Protein 3ICL (pdb70)

Radius of gyration: 20.68 Å; Cα contacts (8 Å, |Δi|>4): 605; chains: 2; bounding box: 45×46×60 Å

Foldseek 3Di:
DVLAPFDEPVVLQVLQVVLLVVDQDPQFFKKKKKKFQLCLVVVCVVVHVVVSSVVQNVLQVLLVVLADVSKGWDDDPSGMIMTIRSTCHPCVRVVVSLVSSLVSLQDWDDDPPDTDRTWMEMFMFTPPVQHSHVSRVVQRVVLVVRVVVDTSYYYYRDD/DCPPVCCVFVVVVLVDAAPPPAWKKKKKKFFPPLVVVCVPVHVVVSVVVQVVLQVLLVVLDDPQKDKGADPPGMIMIMDHRCPPCVSVVVSLVSSLVSLQDWDPPDPDIDRTWMEMFMEIPPVQHGGVSRNVQSVVLVVRVVVHTSGYGYRDD

B-factor: mean 28.83, std 17.62, range [6.15, 163.17]

InterPro domains:
  IPR000160 GGDEF domain [PF00990] (58-215)
  IPR000160 GGDEF domain [PS50887] (88-221)
  IPR000160 GGDEF domain [SM00267] (47-219)
  IPR000160 GGDEF domain [TIGR00254] (55-217)
  IPR000160 GGDEF domain [cd01949] (59-217)
  IPR001633 EAL domain [PF00563] (235-468)
  IPR001633 EAL domain [PS50883] (230-484)
  IPR001633 EAL domain [SM00052] (229-475)
  IPR001633 EAL domain [cd01948] (235-475)
  IPR029787 Nucleotide cyclase [SSF55073] (64-221)
  IPR035919 EAL domain superfamily [G3DSA:3.20.20.450] (230-486)
  IPR035919 EAL domain superfamily [SSF141868] (234-481)
  IPR043128 Reverse transcriptase/Diguanylate cyclase domain [G3DSA:3.30.70.270] (60-229)
  IPR052155 Bacterial biofilm regulation/maintenance [PTHR44757] (43-482)

Organism: Methylococcus capsulatus (strain ATCC 33009 / NCIMB 11132 / Bath) (NCBI:txid243233)

Solvent-accessible surface area: 14922 Å² total

Secondary structure (DSSP, 8-state):
-TTT-PPPHHHHHHHHHHHHHH---TTS--EEEEEEETTHHHHHHHH-HHHHHHHHHHHHHHHHHHS-TT-EEEEETTTEEEEEESS-TTSTTTHHHHHHHHHHHTS-EEETTEEE---EEEEEEETTTT----HHHHHHHH--HHHHH-SSEEEE---/--HHHHIIIIIHHHT----TTS-EE--EEEETTHHHHHHHH-HHHHHHHHHHHHHHHHHHS-TTEEEEEETTTEEEEEEES-TTTTTTHHHHHHHHHHHHSPEESSS-EE---EEEEE-BTTTT----HHHHHHHH--HHHHH-SSEEEE---

Sequence (312 aa):
DTVTGLPNRQLFCDRLLQALAAHERDGNPVVLLFLDVDNFKSINDSLGHLVGDRLLRATAERIRTAVRDGDTVARIGGDKFTILLNGAKDTLNGALVAQKILDGLAQPFVFGAQQIVISVSIGIAVSPADGETEQLLRNADTAYHAKSRGKNNYQFFSPPNRQQLFCDRLLQALAAHERDGNPVVLLFLDVDNFKSINDSLGHLVGDRLLRATAERIRTAVRDGDTVARIGGDKFTILLNGAKDTLNGALVAQKILDGLAQPFVFGAQQIVISSVSIGIAVSSPADGETEQLLRNADTAYHAKSSRGKNNYQFFSP

CATH classification: 3.30.70.270

Structure (mmCIF, N/CA/C/O backbone):
data_3ICL
#
_entry.id   3ICL
#
_cell.length_a   40.672
_cell.length_b   75.950
_cell.length_c   95.196
_cell.angle_alpha   90.00
_cell.angle_beta   90.00
_cell.angle_gamma   90.00
#
_symmetry.space_group_name_H-M   'P 21 21 21'
#
loop_
_entity.id
_entity.type
_entity.pdbx_description
1 polymer 'EAL/GGDEF domain protein'
2 non-polymer 'SULFATE ION'
3 water water
#
loop_
_atom_site.group_PDB
_atom_site.id
_atom_site.type_symbol
_atom_site.label_atom_id
_atom_site.label_alt_id
_atom_site.label_comp_id
_atom_site.label_asym_id
_atom_site.label_entity_id
_atom_site.label_seq_id
_atom_site.pdbx_PDB_ins_code
_atom_site.Cartn_x
_atom_site.Cartn_y
_atom_site.Cartn_z
_atom_site.occupancy
_atom_site.B_iso_or_equiv
_atom_site.auth_seq_id
_atom_site.auth_comp_id
_atom_site.auth_asym_id
_atom_site.auth_atom_id
_atom_site.pdbx_PDB_model_num
ATOM 9 N N . ASP A 1 2 ? -12.502 2.092 -4.834 1.00 53.94 1 ASP A N 1
ATOM 10 C CA . ASP A 1 2 ? -13.771 2.758 -4.568 1.00 51.65 1 ASP A CA 1
ATOM 11 C C . ASP A 1 2 ? -13.875 3.976 -5.489 1.00 59.81 1 ASP A C 1
ATOM 12 O O . ASP A 1 2 ? -13.178 4.972 -5.303 1.00 62.61 1 ASP A O 1
ATOM 17 N N . THR A 1 3 ? -14.743 3.871 -6.491 1.00 56.88 2 THR A N 1
ATOM 18 C CA . THR A 1 3 ? -14.954 4.930 -7.476 1.00 54.63 2 THR A CA 1
ATOM 19 C C . THR A 1 3 ? -15.238 6.299 -6.864 1.00 48.32 2 THR A C 1
ATOM 20 O O . THR A 1 3 ? -14.725 7.317 -7.330 1.00 45.26 2 THR A O 1
ATOM 24 N N . VAL A 1 4 ? -16.061 6.319 -5.823 1.00 37.90 3 VAL A N 1
ATOM 25 C CA . VAL A 1 4 ? -16.424 7.567 -5.162 1.00 31.51 3 VAL A CA 1
ATOM 26 C C . VAL A 1 4 ? -15.247 8.283 -4.502 1.00 27.94 3 VAL A C 1
ATOM 27 O O . VAL A 1 4 ? -15.122 9.502 -4.611 1.00 31.45 3 VAL A O 1
ATOM 31 N N . THR A 1 5 ? -14.375 7.529 -3.837 1.00 25.54 4 THR A N 1
ATOM 32 C CA . THR A 1 5 ? -13.239 8.124 -3.132 1.00 22.86 4 THR A CA 1
ATOM 33 C C . THR A 1 5 ? -11.868 7.850 -3.731 1.00 28.15 4 THR A C 1
ATOM 34 O O . THR A 1 5 ? -10.916 8.588 -3.471 1.00 33.32 4 THR A O 1
ATOM 38 N N . GLY A 1 6 ? -11.759 6.789 -4.521 1.00 28.32 5 GLY A N 1
ATOM 39 C CA . GLY A 1 6 ? -10.476 6.448 -5.102 1.00 31.72 5 GLY A CA 1
ATOM 40 C C . GLY A 1 6 ? -9.643 5.665 -4.101 1.00 30.03 5 GLY A C 1
ATOM 41 O O . GLY A 1 6 ? -8.466 5.393 -4.337 1.00 31.52 5 GLY A O 1
ATOM 42 N N . LEU A 1 7 ? -10.258 5.308 -2.975 1.00 21.02 6 LEU A N 1
ATOM 43 C CA . LEU A 1 7 ? -9.585 4.542 -1.923 1.00 23.72 6 LEU A CA 1
ATOM 44 C C . LEU A 1 7 ? -9.565 3.057 -2.264 1.00 23.83 6 LEU A C 1
ATOM 45 O O . LEU A 1 7 ? -10.308 2.607 -3.127 1.00 26.94 6 LEU A O 1
ATOM 50 N N . PRO A 1 8 ? -8.712 2.277 -1.580 1.00 28.33 7 PRO A N 1
ATOM 51 C CA . PRO A 1 8 ? -8.609 0.832 -1.812 1.00 28.82 7 PRO A CA 1
ATOM 52 C C . PRO A 1 8 ? -9.931 0.134 -1.479 1.00 28.17 7 PRO A C 1
ATOM 53 O O . PRO A 1 8 ? -10.715 0.627 -0.659 1.00 24.68 7 PRO A O 1
ATOM 57 N N . ASN A 1 9 ? -10.176 -1.008 -2.117 1.00 23.09 8 ASN A N 1
ATOM 58 C CA . ASN A 1 9 ? -11.394 -1.780 -1.874 1.00 29.83 8 ASN A CA 1
ATOM 59 C C . ASN A 1 9 ? -11.378 -2.349 -0.464 1.00 25.31 8 ASN A C 1
ATOM 60 O O . ASN A 1 9 ? -10.348 -2.349 0.212 1.00 25.39 8 ASN A O 1
ATOM 65 N N . ARG A 1 10 ? -12.535 -2.844 -0.040 1.00 29.30 9 ARG A N 1
ATOM 66 C CA . ARG A 1 10 ? -12.702 -3.450 1.271 1.00 27.54 9 ARG A CA 1
ATOM 67 C C . ARG A 1 10 ? -11.809 -4.694 1.346 1.00 24.15 9 ARG A C 1
ATOM 68 O O . ARG A 1 10 ? -11.244 -5.007 2.389 1.00 25.89 9 ARG A O 1
ATOM 76 N N . GLN A 1 11 ? -11.677 -5.389 0.220 1.00 20.02 10 GLN A N 1
ATOM 77 C CA . GLN A 1 11 ? -10.858 -6.599 0.148 1.00 17.92 10 GLN A CA 1
ATOM 78 C C . GLN A 1 11 ? -9.381 -6.282 0.338 1.00 21.40 10 GLN A C 1
ATOM 79 O O . GLN A 1 11 ? -8.671 -6.989 1.057 1.00 23.62 10 GLN A O 1
ATOM 85 N N . LEU A 1 12 ? -8.915 -5.229 -0.325 1.00 20.77 11 LEU A N 1
ATOM 86 C CA . LEU A 1 12 ? -7.519 -4.836 -0.219 1.00 20.84 11 LEU A CA 1
ATOM 87 C C . LEU A 1 12 ? -7.228 -4.352 1.198 1.00 21.36 11 LEU A C 1
ATOM 88 O O . LEU A 1 12 ? -6.180 -4.662 1.766 1.00 21.71 11 LEU A O 1
ATOM 93 N N . PHE A 1 13 ? -8.152 -3.592 1.774 1.00 24.95 12 PHE A N 1
ATOM 94 C CA . PHE A 1 13 ? -7.953 -3.113 3.138 1.00 28.39 12 PHE A CA 1
ATOM 95 C C . PHE A 1 13 ? -7.804 -4.336 4.039 1.00 28.57 12 PHE A C 1
ATOM 96 O O . PHE A 1 13 ? -6.916 -4.407 4.886 1.00 27.92 12 PHE A O 1
ATOM 104 N N . CYS A 1 14 ? -8.692 -5.300 3.830 1.00 26.84 13 CYS A N 1
ATOM 105 C CA . CYS A 1 14 ? -8.694 -6.544 4.584 1.00 21.73 13 CYS A CA 1
ATOM 106 C C . CYS A 1 14 ? -7.336 -7.237 4.480 1.00 21.44 13 CYS A C 1
ATOM 107 O O . CYS A 1 14 ? -6.783 -7.696 5.479 1.00 22.43 13 CYS A O 1
ATOM 110 N N . ASP A 1 15 ? -6.806 -7.318 3.264 1.00 15.23 14 ASP A N 1
ATOM 111 C CA . ASP A 1 15 ? -5.515 -7.958 3.041 1.00 21.45 14 ASP A CA 1
ATOM 112 C C . ASP A 1 15 ? -4.402 -7.185 3.748 1.00 22.35 14 ASP A C 1
ATOM 113 O O . ASP A 1 15 ? -3.502 -7.778 4.351 1.00 18.40 14 ASP A O 1
ATOM 118 N N . ARG A 1 16 ? -4.467 -5.860 3.663 1.00 22.75 15 ARG A N 1
ATOM 119 C CA . ARG A 1 16 ? -3.477 -4.992 4.293 1.00 22.78 15 ARG A CA 1
ATOM 120 C C . ARG A 1 16 ? -3.480 -5.192 5.806 1.00 23.63 15 ARG A C 1
ATOM 121 O O . ARG A 1 16 ? -2.426 -5.292 6.435 1.00 22.81 15 ARG A O 1
ATOM 129 N N . LEU A 1 17 ? -4.673 -5.243 6.388 1.00 24.72 16 LEU A N 1
ATOM 130 C CA . LEU A 1 17 ? -4.813 -5.418 7.829 1.00 21.64 16 LEU A CA 1
ATOM 131 C C . LEU A 1 17 ? -4.257 -6.759 8.303 1.00 22.76 16 LEU A C 1
ATOM 132 O O . LEU A 1 17 ? -3.556 -6.837 9.315 1.00 21.62 16 LEU A O 1
ATOM 137 N N . LEU A 1 18 ? -4.571 -7.818 7.571 1.00 16.64 17 LEU A N 1
ATOM 138 C CA . LEU A 1 18 ? -4.086 -9.137 7.943 1.00 21.22 17 LEU A CA 1
ATOM 139 C C . LEU A 1 18 ? -2.560 -9.157 7.948 1.00 20.81 17 LEU A C 1
ATOM 140 O O . LEU A 1 18 ? -1.945 -9.699 8.860 1.00 23.00 17 LEU A O 1
ATOM 145 N N . GLN A 1 19 ? -1.953 -8.537 6.943 1.00 19.21 18 GLN A N 1
ATOM 146 C CA . GLN A 1 19 ? -0.500 -8.513 6.851 1.00 28.89 18 GLN A CA 1
ATOM 147 C C . GLN A 1 19 ? 0.133 -7.683 7.968 1.00 23.56 18 GLN A C 1
ATOM 148 O O . GLN A 1 19 ? 1.164 -8.061 8.524 1.00 23.72 18 GLN A O 1
ATOM 154 N N . ALA A 1 20 ? -0.483 -6.555 8.299 1.00 26.29 19 ALA A N 1
ATOM 155 C CA . ALA A 1 20 ? 0.046 -5.705 9.360 1.00 19.13 19 ALA A CA 1
ATOM 156 C C . ALA A 1 20 ? -0.028 -6.419 10.712 1.00 17.41 19 ALA A C 1
ATOM 157 O O . ALA A 1 20 ? 0.884 -6.316 11.522 1.00 19.90 19 ALA A O 1
ATOM 159 N N . LEU A 1 21 ? -1.116 -7.144 10.957 1.00 20.44 20 LEU A N 1
ATOM 160 C CA . LEU A 1 21 ? -1.268 -7.856 12.218 1.00 18.45 20 LEU A CA 1
ATOM 161 C C . LEU A 1 21 ? -0.225 -8.967 12.347 1.00 23.21 20 LEU A C 1
ATOM 162 O O . LEU A 1 21 ? 0.183 -9.323 13.448 1.00 24.93 20 LEU A O 1
ATOM 167 N N . ALA A 1 22 ? 0.208 -9.506 11.212 1.00 20.50 21 ALA A N 1
ATOM 168 C CA . ALA A 1 22 ? 1.211 -10.565 11.214 1.00 28.58 21 ALA A CA 1
ATOM 169 C C . ALA A 1 22 ? 2.602 -9.964 11.411 1.00 28.08 21 ALA A C 1
ATOM 170 O O . ALA A 1 22 ? 3.465 -10.567 12.041 1.00 29.62 21 ALA A O 1
ATOM 172 N N . ALA A 1 23 ? 2.803 -8.763 10.877 1.00 30.00 22 ALA A N 1
ATOM 173 C CA . ALA A 1 23 ? 4.087 -8.076 10.966 1.00 28.36 22 ALA A CA 1
ATOM 174 C C . ALA A 1 23 ? 4.310 -7.316 12.272 1.00 32.77 22 ALA A C 1
ATOM 175 O O . ALA A 1 23 ? 5.420 -7.311 12.814 1.00 31.39 22 ALA A O 1
ATOM 177 N N . HIS A 1 24 ? 3.263 -6.680 12.786 1.00 28.45 23 HIS A N 1
ATOM 178 C CA . HIS A 1 24 ? 3.409 -5.898 14.008 1.00 26.51 23 HIS A CA 1
ATOM 179 C C . HIS A 1 24 ? 2.545 -6.336 15.174 1.00 31.76 23 HIS A C 1
ATOM 180 O O . HIS A 1 24 ? 1.328 -6.138 15.165 1.00 28.08 23 HIS A O 1
ATOM 187 N N . GLU A 1 25 ? 3.182 -6.932 16.178 1.00 34.50 24 GLU A N 1
ATOM 188 C CA . GLU A 1 25 ? 2.487 -7.375 17.381 1.00 38.81 24 GLU A CA 1
ATOM 189 C C . GLU A 1 25 ? 3.265 -6.971 18.634 1.00 46.91 24 GLU A C 1
ATOM 190 O O . GLU A 1 25 ? 3.045 -7.512 19.719 1.00 50.41 24 GLU A O 1
ATOM 196 N N . ARG A 1 26 ? 4.186 -6.025 18.468 1.00 38.39 25 ARG A N 1
ATOM 197 C CA . ARG A 1 26 ? 4.983 -5.503 19.578 1.00 39.49 25 ARG A CA 1
ATOM 198 C C . ARG A 1 26 ? 4.208 -4.331 20.171 1.00 41.23 25 ARG A C 1
ATOM 199 O O . ARG A 1 26 ? 3.583 -3.562 19.440 1.00 38.11 25 ARG A O 1
ATOM 207 N N . ASP A 1 27 ? 4.263 -4.184 21.490 1.00 53.44 26 ASP A N 1
ATOM 208 C CA . ASP A 1 27 ? 3.554 -3.103 22.157 1.00 53.12 26 ASP A CA 1
ATOM 209 C C . ASP A 1 27 ? 4.109 -1.734 21.765 1.00 44.61 26 ASP A C 1
ATOM 210 O O . ASP A 1 27 ? 3.425 -0.719 21.895 1.00 37.19 26 ASP A O 1
ATOM 215 N N . GLY A 1 28 ? 5.345 -1.715 21.274 1.00 41.22 27 GLY A N 1
ATOM 216 C CA . GLY A 1 28 ? 5.968 -0.462 20.881 1.00 40.16 27 GLY A CA 1
ATOM 217 C C . GLY A 1 28 ? 5.682 -0.007 19.460 1.00 39.76 27 GLY A C 1
ATOM 218 O O . GLY A 1 28 ? 5.949 1.144 19.113 1.00 40.34 27 GLY A O 1
ATOM 219 N N . ASN A 1 29 ? 5.148 -0.904 18.636 1.00 28.08 28 ASN A N 1
ATOM 220 C CA . ASN A 1 29 ? 4.825 -0.584 17.248 1.00 23.78 28 ASN A CA 1
ATOM 221 C C . ASN A 1 29 ? 3.643 -1.455 16.845 1.00 24.95 28 ASN A C 1
ATOM 222 O O . ASN A 1 29 ? 3.699 -2.183 15.856 1.00 27.53 28 ASN A O 1
ATOM 227 N N . PRO A 1 30 ? 2.542 -1.373 17.606 1.00 28.73 29 PRO A N 1
ATOM 228 C CA . PRO A 1 30 ? 1.341 -2.161 17.351 1.00 23.46 29 PRO A CA 1
ATOM 229 C C . PRO A 1 30 ? 0.515 -1.713 16.160 1.00 21.10 29 PRO A C 1
ATOM 230 O O . PRO A 1 30 ? 0.715 -0.638 15.596 1.00 22.03 29 PRO A O 1
ATOM 234 N N . VAL A 1 31 ? -0.422 -2.567 15.782 1.00 22.19 30 VAL A N 1
ATOM 235 C CA . VAL A 1 31 ? -1.332 -2.248 14.706 1.00 22.24 30 VAL A CA 1
ATOM 236 C C . VAL A 1 31 ? -2.448 -1.507 15.417 1.00 19.22 30 VAL A C 1
ATOM 237 O O . VAL A 1 31 ? -2.866 -1.902 16.510 1.00 15.51 30 VAL A O 1
ATOM 241 N N . VAL A 1 32 ? -2.904 -0.415 14.823 1.00 19.80 31 VAL A N 1
ATOM 242 C CA . VAL A 1 32 ? -3.989 0.351 15.409 1.00 14.79 31 VAL A CA 1
ATOM 243 C C . VAL A 1 32 ? -5.026 0.604 14.331 1.00 15.39 31 VAL A C 1
ATOM 244 O O . VAL A 1 32 ? -4.690 0.916 13.186 1.00 14.94 31 VAL A O 1
ATOM 248 N N . LEU A 1 33 ? -6.288 0.463 14.710 1.00 14.52 32 LEU A N 1
ATOM 249 C CA . LEU A 1 33 ? -7.391 0.651 13.787 1.00 17.17 32 LEU A CA 1
ATOM 250 C C . LEU A 1 33 ? -8.272 1.809 14.236 1.00 18.67 32 LEU A C 1
ATOM 251 O O . LEU A 1 33 ? -8.684 1.877 15.396 1.00 17.40 32 LEU A O 1
ATOM 256 N N . LEU A 1 34 ? -8.530 2.735 13.321 1.00 15.09 33 LEU A N 1
ATOM 257 C CA . LEU A 1 34 ? -9.405 3.864 13.603 1.00 15.28 33 LEU A CA 1
ATOM 258 C C . LEU A 1 34 ? -10.634 3.664 12.728 1.00 16.39 33 LEU A C 1
ATOM 259 O O . LEU A 1 34 ? -10.516 3.301 11.561 1.00 17.04 33 LEU A O 1
ATOM 264 N N . PHE A 1 35 ? -11.811 3.873 13.304 1.00 15.31 34 PHE A N 1
ATOM 265 C CA . PHE A 1 35 ? -13.064 3.732 12.575 1.00 14.31 34 PHE A CA 1
ATOM 266 C C . PHE A 1 35 ? -13.682 5.124 12.650 1.00 15.09 34 PHE A C 1
ATOM 267 O O . PHE A 1 35 ? -14.111 5.563 13.714 1.00 16.32 34 PHE A O 1
ATOM 275 N N . LEU A 1 36 ? -13.712 5.817 11.519 1.00 14.15 35 LEU A N 1
ATOM 276 C CA . LEU A 1 36 ? -14.226 7.178 11.468 1.00 14.68 35 LEU A CA 1
ATOM 277 C C . LEU A 1 36 ? -15.627 7.274 10.892 1.00 16.34 35 LEU A C 1
ATOM 278 O O . LEU A 1 36 ? -15.967 6.603 9.918 1.00 19.54 35 LEU A O 1
ATOM 283 N N . ASP A 1 37 ? -16.434 8.133 11.501 1.00 15.67 36 ASP A N 1
ATOM 284 C CA . ASP A 1 37 ? -17.810 8.326 11.073 1.00 16.58 36 ASP A CA 1
ATOM 285 C C . ASP A 1 37 ? -18.030 9.792 10.745 1.00 22.39 36 ASP A C 1
ATOM 286 O O . ASP A 1 37 ? -17.656 10.670 11.528 1.00 19.78 36 ASP A O 1
ATOM 291 N N . VAL A 1 38 ? -18.602 10.060 9.577 1.00 15.64 37 VAL A N 1
ATOM 292 C CA . VAL A 1 38 ? -18.923 11.434 9.219 1.00 16.38 37 VAL A CA 1
ATOM 293 C C . VAL A 1 38 ? -20.337 11.523 9.765 1.00 16.17 37 VAL A C 1
ATOM 294 O O . VAL A 1 38 ? -21.308 11.153 9.101 1.00 19.14 37 VAL A O 1
ATOM 298 N N . ASP A 1 39 ? -20.426 11.983 11.008 1.00 21.08 38 ASP A N 1
ATOM 299 C CA . ASP A 1 39 ? -21.688 12.081 11.726 1.00 26.45 38 ASP A CA 1
ATOM 300 C C . ASP A 1 39 ? -22.855 12.768 11.037 1.00 28.49 38 ASP A C 1
ATOM 301 O O . ASP A 1 39 ? -23.976 12.265 11.086 1.00 28.55 38 ASP A O 1
ATOM 306 N N . ASN A 1 40 ? -22.613 13.910 10.399 1.00 19.20 39 ASN A N 1
ATOM 307 C CA . ASN A 1 40 ? -23.708 14.636 9.760 1.00 25.89 39 ASN A CA 1
ATOM 308 C C . ASN A 1 40 ? -23.799 14.465 8.244 1.00 30.98 39 ASN A C 1
ATOM 309 O O . ASN A 1 40 ? -24.437 15.262 7.555 1.00 32.19 39 ASN A O 1
ATOM 314 N N . PHE A 1 41 ? -23.190 13.408 7.724 1.00 21.42 40 PHE A N 1
ATOM 315 C CA . PHE A 1 41 ? -23.215 13.186 6.290 1.00 18.19 40 PHE A CA 1
ATOM 316 C C . PHE A 1 41 ? -24.604 13.012 5.683 1.00 23.58 40 PHE A C 1
ATOM 317 O O . PHE A 1 41 ? -24.903 13.598 4.649 1.00 26.10 40 PHE A O 1
ATOM 325 N N . LYS A 1 42 ? -25.445 12.200 6.312 1.00 22.45 41 LYS A N 1
ATOM 326 C CA . LYS A 1 42 ? -26.784 11.953 5.784 1.00 29.39 41 LYS A CA 1
ATOM 327 C C . LYS A 1 42 ? -27.578 13.233 5.544 1.00 30.32 41 LYS A C 1
ATOM 328 O O . LYS A 1 42 ? -28.181 13.409 4.484 1.00 33.34 41 LYS A O 1
ATOM 334 N N . SER A 1 43 ? -27.590 14.122 6.529 1.00 26.08 42 SER A N 1
ATOM 335 C CA . SER A 1 43 ? -28.321 15.374 6.387 1.00 28.42 42 SER A CA 1
ATOM 336 C C . SER A 1 43 ? -27.737 16.173 5.226 1.00 26.46 42 SER A C 1
ATOM 337 O O . SER A 1 43 ? -28.476 16.781 4.450 1.00 28.88 42 SER A O 1
ATOM 340 N N . ILE A 1 44 ? -26.411 16.160 5.103 1.00 27.06 43 ILE A N 1
ATOM 341 C CA . ILE A 1 44 ? -25.734 16.871 4.018 1.00 28.12 43 ILE A CA 1
ATOM 342 C C . ILE A 1 44 ? -26.118 16.237 2.687 1.00 28.13 43 ILE A C 1
ATOM 343 O O . ILE A 1 44 ? -26.602 16.908 1.776 1.00 32.57 43 ILE A O 1
ATOM 348 N N . ASN A 1 45 ? -25.899 14.932 2.585 1.00 21.12 44 ASN A N 1
ATOM 349 C CA . ASN A 1 45 ? -26.210 14.206 1.365 1.00 24.07 44 ASN A CA 1
ATOM 350 C C . ASN A 1 45 ? -27.672 14.372 0.966 1.00 29.02 44 ASN A C 1
ATOM 351 O O . ASN A 1 45 ? -27.982 14.477 -0.220 1.00 35.99 44 ASN A O 1
ATOM 356 N N . ASP A 1 46 ? -28.568 14.403 1.947 1.00 23.37 45 ASP A N 1
ATOM 357 C CA . ASP A 1 46 ? -29.993 14.569 1.654 1.00 30.99 45 ASP A CA 1
ATOM 358 C C . ASP A 1 46 ? -30.284 15.973 1.148 1.00 31.54 45 ASP A C 1
ATOM 359 O O . ASP A 1 46 ? -30.928 16.151 0.117 1.00 36.81 45 ASP A O 1
ATOM 364 N N . SER A 1 47 ? -29.806 16.966 1.888 1.00 30.10 46 SER A N 1
ATOM 365 C CA . SER A 1 47 ? -30.015 18.365 1.537 1.00 37.24 46 SER A CA 1
ATOM 366 C C . SER A 1 47 ? -29.376 18.787 0.216 1.00 35.46 46 SER A C 1
ATOM 367 O O . SER A 1 47 ? -30.035 19.385 -0.637 1.00 34.68 46 SER A O 1
ATOM 370 N N . LEU A 1 48 ? -28.095 18.469 0.052 1.00 29.06 47 LEU A N 1
ATOM 371 C CA . LEU A 1 48 ? -27.347 18.869 -1.137 1.00 25.50 47 LEU A CA 1
ATOM 372 C C . LEU A 1 48 ? -27.369 17.930 -2.343 1.00 30.04 47 LEU A C 1
ATOM 373 O O . LEU A 1 48 ? -26.996 18.329 -3.442 1.00 33.27 47 LEU A O 1
ATOM 378 N N . GLY A 1 49 ? -27.807 16.693 -2.154 1.00 25.58 48 GLY A N 1
ATOM 379 C CA . GLY A 1 49 ? -27.829 15.770 -3.272 1.00 22.70 48 GLY A CA 1
ATOM 380 C C . GLY A 1 49 ? -26.573 14.923 -3.297 1.00 28.04 48 GLY A C 1
ATOM 381 O O . GLY A 1 49 ? -25.544 15.309 -2.734 1.00 24.37 48 GLY A O 1
ATOM 382 N N . HIS A 1 50 ? -26.653 13.776 -3.965 1.00 30.93 49 HIS A N 1
ATOM 383 C CA . HIS A 1 50 ? -25.536 12.838 -4.040 1.00 33.68 49 HIS A CA 1
ATOM 384 C C . HIS A 1 50 ? -24.317 13.318 -4.828 1.00 30.82 49 HIS A C 1
ATOM 385 O O . HIS A 1 50 ? -23.210 12.812 -4.632 1.00 22.89 49 HIS A O 1
ATOM 392 N N . LEU A 1 51 ? -24.505 14.279 -5.726 1.00 35.30 50 LEU A N 1
ATOM 393 C CA . LEU A 1 51 ? -23.372 14.799 -6.480 1.00 36.35 50 LEU A CA 1
ATOM 394 C C . LEU A 1 51 ? -22.408 15.457 -5.496 1.00 33.12 50 LEU A C 1
ATOM 395 O O . LEU A 1 51 ? -21.212 15.171 -5.500 1.00 27.83 50 LEU A O 1
ATOM 400 N N . VAL A 1 52 ? -22.936 16.336 -4.651 1.00 28.19 51 VAL A N 1
ATOM 401 C CA . VAL A 1 52 ? -22.119 17.022 -3.655 1.00 27.01 51 VAL A CA 1
ATOM 402 C C . VAL A 1 52 ? -21.663 16.016 -2.602 1.00 23.55 51 VAL A C 1
ATOM 403 O O . VAL A 1 52 ? -20.525 16.069 -2.129 1.00 21.50 51 VAL A O 1
ATOM 407 N N . GLY A 1 53 ? -22.561 15.100 -2.251 1.00 26.52 52 GLY A N 1
ATOM 408 C CA . GLY A 1 53 ? -22.244 14.083 -1.263 1.00 27.39 52 GLY A CA 1
ATOM 409 C C . GLY A 1 53 ? -21.032 13.256 -1.650 1.00 26.20 52 GLY A C 1
ATOM 410 O O . GLY A 1 53 ? -20.149 13.024 -0.827 1.00 20.75 52 GLY A O 1
ATOM 411 N N . ASP A 1 54 ? -20.981 12.807 -2.900 1.00 27.66 53 ASP A N 1
ATOM 412 C CA . ASP A 1 54 ? -19.849 12.008 -3.355 1.00 21.77 53 ASP A CA 1
ATOM 413 C C . ASP A 1 54 ? -18.578 12.835 -3.346 1.00 26.70 53 ASP A C 1
ATOM 414 O O . ASP A 1 54 ? -17.515 12.347 -2.958 1.00 19.98 53 ASP A O 1
ATOM 419 N N . ARG A 1 55 ? -18.687 14.089 -3.774 1.00 30.73 54 ARG A N 1
ATOM 420 C CA . ARG A 1 55 ? -17.531 14.977 -3.791 1.00 35.48 54 ARG A CA 1
ATOM 421 C C . ARG A 1 55 ? -16.984 15.142 -2.376 1.00 27.76 54 ARG A C 1
ATOM 422 O O . ARG A 1 55 ? -15.771 15.121 -2.164 1.00 25.41 54 ARG A O 1
ATOM 430 N N . LEU A 1 56 ? -17.886 15.304 -1.413 1.00 23.57 55 LEU A N 1
ATOM 431 C CA . LEU A 1 56 ? -17.492 15.464 -0.016 1.00 22.44 55 LEU A CA 1
ATOM 432 C C . LEU A 1 56 ? -16.755 14.224 0.488 1.00 17.83 55 LEU A C 1
ATOM 433 O O . LEU A 1 56 ? -15.716 14.331 1.140 1.00 18.62 55 LEU A O 1
ATOM 438 N N . LEU A 1 57 ? -17.295 13.049 0.181 1.00 19.66 56 LEU A N 1
ATOM 439 C CA . LEU A 1 57 ? -16.686 11.791 0.603 1.00 19.17 56 LEU A CA 1
ATOM 440 C C . LEU A 1 57 ? -15.276 11.633 0.050 1.00 19.08 56 LEU A C 1
ATOM 441 O O . LEU A 1 57 ? -14.385 11.130 0.737 1.00 16.34 56 LEU A O 1
ATOM 446 N N . ARG A 1 58 ? -15.075 12.057 -1.193 1.00 22.69 57 ARG A N 1
ATOM 447 C CA . ARG A 1 58 ? -13.765 11.954 -1.826 1.00 24.88 57 ARG A CA 1
ATOM 448 C C . ARG A 1 58 ? -12.775 12.954 -1.221 1.00 22.10 57 ARG A C 1
ATOM 449 O O . ARG A 1 58 ? -11.591 12.656 -1.073 1.00 18.14 57 ARG A O 1
ATOM 457 N N . ALA A 1 59 ? -13.263 14.142 -0.878 1.00 26.42 58 ALA A N 1
ATOM 458 C CA . ALA A 1 59 ? -12.407 15.165 -0.286 1.00 24.36 58 ALA A CA 1
ATOM 459 C C . ALA A 1 59 ? -12.055 14.771 1.148 1.00 24.47 58 ALA A C 1
ATOM 460 O O . ALA A 1 59 ? -10.988 15.113 1.650 1.00 19.63 58 ALA A O 1
ATOM 462 N N . THR A 1 60 ? -12.962 14.058 1.806 1.00 22.13 59 THR A N 1
ATOM 463 C CA . THR A 1 60 ? -12.736 13.614 3.182 1.00 18.57 59 THR A CA 1
ATOM 464 C C . THR A 1 60 ? -11.696 12.494 3.190 1.00 16.66 59 THR A C 1
ATOM 465 O O . THR A 1 60 ? -10.801 12.463 4.032 1.00 18.72 59 THR A O 1
ATOM 469 N N . ALA A 1 61 ? -11.820 11.584 2.232 1.00 18.32 60 ALA A N 1
ATOM 470 C CA . ALA A 1 61 ? -10.904 10.462 2.100 1.00 13.17 60 ALA A CA 1
ATOM 471 C C . ALA A 1 61 ? -9.477 10.933 1.855 1.00 18.46 60 ALA A C 1
ATOM 472 O O . ALA A 1 61 ? -8.522 10.348 2.367 1.00 18.97 60 ALA A O 1
ATOM 474 N N . GLU A 1 62 ? -9.329 11.988 1.060 1.00 18.17 61 GLU A N 1
ATOM 475 C CA . GLU A 1 62 ? -8.006 12.515 0.757 1.00 20.58 61 GLU A CA 1
ATOM 476 C C . GLU A 1 62 ? -7.401 13.233 1.952 1.00 17.68 61 GLU A C 1
ATOM 477 O O . GLU A 1 62 ? -6.205 13.102 2.212 1.00 17.96 61 GLU A O 1
ATOM 483 N N . ARG A 1 63 ? -8.216 13.987 2.685 1.00 19.87 62 ARG A N 1
ATOM 484 C CA . ARG A 1 63 ? -7.706 14.692 3.854 1.00 19.02 62 ARG A CA 1
ATOM 485 C C . ARG A 1 63 ? -7.289 13.688 4.918 1.00 19.74 62 ARG A C 1
ATOM 486 O O . ARG A 1 63 ? -6.358 13.931 5.679 1.00 18.35 62 ARG A O 1
ATOM 494 N N . ILE A 1 64 ? -7.983 12.556 4.974 1.00 14.17 63 ILE A N 1
ATOM 495 C CA . ILE A 1 64 ? -7.633 11.533 5.944 1.00 16.33 63 ILE A CA 1
ATOM 496 C C . ILE A 1 64 ? -6.257 10.981 5.589 1.00 16.15 63 ILE A C 1
ATOM 497 O O . ILE A 1 64 ? -5.403 10.809 6.457 1.00 19.30 63 ILE A O 1
ATOM 502 N N . ARG A 1 65 ? -6.036 10.721 4.304 1.00 15.15 64 ARG A N 1
ATOM 503 C CA . ARG A 1 65 ? -4.746 10.195 3.869 1.00 20.10 64 ARG A CA 1
ATOM 504 C C . ARG A 1 65 ? -3.597 11.163 4.167 1.00 22.04 64 ARG A C 1
ATOM 505 O O . ARG A 1 65 ? -2.477 10.737 4.446 1.00 21.24 64 ARG A O 1
ATOM 513 N N . THR A 1 66 ? -3.866 12.465 4.120 1.00 15.95 65 THR A N 1
ATOM 514 C CA . THR A 1 66 ? -2.810 13.444 4.392 1.00 19.58 65 THR A CA 1
ATOM 515 C C . THR A 1 66 ? -2.469 13.460 5.873 1.00 22.96 65 THR A C 1
ATOM 516 O O . THR A 1 66 ? -1.390 13.911 6.264 1.00 25.11 65 THR A O 1
ATOM 520 N N . ALA A 1 67 ? -3.389 12.963 6.696 1.00 16.99 66 ALA A N 1
ATOM 521 C CA . ALA A 1 67 ? -3.186 12.962 8.141 1.00 14.91 66 ALA A CA 1
ATOM 522 C C . ALA A 1 67 ? -2.621 11.671 8.708 1.00 14.63 66 ALA A C 1
ATOM 523 O O . ALA A 1 67 ? -2.236 11.628 9.870 1.00 21.19 66 ALA A O 1
ATOM 525 N N . VAL A 1 68 ? -2.575 10.613 7.905 1.00 17.75 67 VAL A N 1
ATOM 526 C CA . VAL A 1 68 ? -2.010 9.350 8.376 1.00 18.21 67 VAL A CA 1
ATOM 527 C C . VAL A 1 68 ? -0.563 9.270 7.893 1.00 24.53 67 VAL A C 1
ATOM 528 O O . VAL A 1 68 ? -0.030 10.260 7.400 1.00 22.62 67 VAL A O 1
ATOM 532 N N . ARG A 1 69 ? 0.085 8.116 8.050 1.00 20.61 68 ARG A N 1
ATOM 533 C CA . ARG A 1 69 ? 1.470 7.983 7.603 1.00 19.86 68 ARG A CA 1
ATOM 534 C C . ARG A 1 69 ? 1.566 7.188 6.306 1.00 26.91 68 ARG A C 1
ATOM 535 O O . ARG A 1 69 ? 0.707 6.360 6.006 1.00 22.19 68 ARG A O 1
ATOM 543 N N . ASP A 1 70 ? 2.614 7.445 5.532 1.00 27.22 69 ASP A N 1
ATOM 544 C CA . ASP A 1 70 ? 2.806 6.712 4.290 1.00 30.45 69 ASP A CA 1
ATOM 545 C C . ASP A 1 70 ? 2.897 5.253 4.724 1.00 25.46 69 ASP A C 1
ATOM 546 O O . ASP A 1 70 ? 3.608 4.929 5.674 1.00 26.03 69 ASP A O 1
ATOM 551 N N . GLY A 1 71 ? 2.164 4.375 4.051 1.00 23.85 70 GLY A N 1
ATOM 552 C CA . GLY A 1 71 ? 2.185 2.975 4.440 1.00 30.44 70 GLY A CA 1
ATOM 553 C C . GLY A 1 71 ? 0.883 2.574 5.118 1.00 23.67 70 GLY A C 1
ATOM 554 O O . GLY A 1 71 ? 0.570 1.387 5.217 1.00 26.62 70 GLY A O 1
ATOM 555 N N . ASP A 1 72 ? 0.127 3.557 5.601 1.00 25.51 71 ASP A N 1
ATOM 556 C CA . ASP A 1 72 ? -1.155 3.269 6.241 1.00 17.22 71 ASP A CA 1
ATOM 557 C C . ASP A 1 72 ? -2.209 3.105 5.147 1.00 21.26 71 ASP A C 1
ATOM 558 O O . ASP A 1 72 ? -2.021 3.575 4.025 1.00 26.34 71 ASP A O 1
ATOM 563 N N . THR A 1 73 ? -3.319 2.446 5.473 1.00 24.68 72 THR A N 1
ATOM 564 C CA . THR A 1 73 ? -4.382 2.233 4.498 1.00 21.44 72 THR A CA 1
ATOM 565 C C . THR A 1 73 ? -5.711 2.791 4.991 1.00 19.57 72 THR A C 1
ATOM 566 O O . THR A 1 73 ? -6.044 2.679 6.172 1.00 12.87 72 THR A O 1
ATOM 570 N N . VAL A 1 74 ? -6.460 3.400 4.077 1.00 20.25 73 VAL A N 1
ATOM 571 C CA . VAL A 1 74 ? -7.763 3.976 4.386 1.00 18.67 73 VAL A CA 1
ATOM 572 C C . VAL A 1 74 ? -8.773 3.408 3.394 1.00 20.35 73 VAL A C 1
ATOM 573 O O . VAL A 1 74 ? -8.479 3.295 2.207 1.00 27.25 73 VAL A O 1
ATOM 577 N N . ALA A 1 75 ? -9.953 3.040 3.877 1.00 15.92 74 ALA A N 1
ATOM 578 C CA . ALA A 1 75 ? -10.992 2.488 3.008 1.00 16.38 74 ALA A CA 1
ATOM 579 C C . ALA A 1 75 ? -12.375 2.865 3.533 1.00 17.20 74 ALA A C 1
ATOM 580 O O . ALA A 1 75 ? -12.596 2.921 4.738 1.00 18.31 74 ALA A O 1
ATOM 582 N N . ARG A 1 76 ? -13.307 3.109 2.617 1.00 14.05 75 ARG A N 1
ATOM 583 C CA . ARG A 1 76 ? -14.663 3.506 2.975 1.00 15.22 75 ARG A CA 1
ATOM 584 C C . ARG A 1 76 ? -15.545 2.303 3.299 1.00 18.50 75 ARG A C 1
ATOM 585 O O . ARG A 1 76 ? -15.325 1.206 2.785 1.00 18.56 75 ARG A O 1
ATOM 593 N N . ILE A 1 77 ? -16.534 2.508 4.160 1.00 18.02 76 ILE A N 1
ATOM 594 C CA . ILE A 1 77 ? -17.457 1.435 4.500 1.00 20.44 76 ILE A CA 1
ATOM 595 C C . ILE A 1 77 ? -18.772 1.997 5.020 1.00 18.05 76 ILE A C 1
ATOM 596 O O . ILE A 1 77 ? -18.814 3.089 5.585 1.00 17.66 76 ILE A O 1
ATOM 601 N N . GLY A 1 78 ? -19.853 1.253 4.807 1.00 15.95 77 GLY A N 1
ATOM 602 C CA . GLY A 1 78 ? -21.152 1.695 5.277 1.00 16.18 77 GLY A CA 1
ATOM 603 C C . GLY A 1 78 ? -21.534 3.057 4.729 1.00 21.83 77 GLY A C 1
ATOM 604 O O . GLY A 1 78 ? -22.216 3.835 5.396 1.00 20.05 77 GLY A O 1
ATOM 605 N N . GLY A 1 79 ? -21.082 3.355 3.516 1.00 22.91 78 GLY A N 1
ATOM 606 C CA . GLY A 1 79 ? -21.410 4.627 2.899 1.00 22.53 78 GLY A CA 1
ATOM 607 C C . GLY A 1 79 ? -20.629 5.833 3.391 1.00 24.24 78 GLY A C 1
ATOM 608 O O . GLY A 1 79 ? -19.883 6.445 2.620 1.00 22.52 78 GLY A O 1
ATOM 609 N N . ASP A 1 80 ? -20.783 6.177 4.668 1.00 20.66 79 ASP A N 1
ATOM 610 C CA . ASP A 1 80 ? -20.098 7.343 5.207 1.00 18.68 79 ASP A CA 1
ATOM 611 C C . ASP A 1 80 ? -19.121 7.112 6.363 1.00 19.66 79 ASP A C 1
ATOM 612 O O . ASP A 1 80 ? -18.880 8.016 7.159 1.00 21.86 79 ASP A O 1
ATOM 617 N N . LYS A 1 81 ? -18.560 5.909 6.454 1.00 12.93 80 LYS A N 1
ATOM 618 C CA . LYS A 1 81 ? -17.575 5.605 7.488 1.00 15.00 80 LYS A CA 1
ATOM 619 C C . LYS A 1 81 ? -16.272 5.240 6.785 1.00 16.65 80 LYS A C 1
ATOM 620 O O . LYS A 1 81 ? -16.267 4.907 5.601 1.00 18.01 80 LYS A O 1
ATOM 626 N N . PHE A 1 82 ? -15.169 5.322 7.515 1.00 15.81 81 PHE A N 1
ATOM 627 C CA . PHE A 1 82 ? -13.859 4.994 6.965 1.00 18.15 81 PHE A CA 1
ATOM 628 C C . PHE A 1 82 ? -13.081 4.146 7.969 1.00 17.79 81 PHE A C 1
ATOM 629 O O . PHE A 1 82 ? -13.075 4.442 9.167 1.00 16.13 81 PHE A O 1
ATOM 637 N N . THR A 1 83 ? -12.450 3.081 7.488 1.00 13.06 82 THR A N 1
ATOM 638 C CA . THR A 1 83 ? -11.636 2.244 8.361 1.00 17.81 82 THR A CA 1
ATOM 639 C C . THR A 1 83 ? -10.202 2.638 8.062 1.00 17.77 82 THR A C 1
ATOM 640 O O . THR A 1 83 ? -9.757 2.599 6.916 1.00 17.07 82 THR A O 1
ATOM 644 N N . ILE A 1 84 ? -9.491 3.027 9.106 1.00 15.06 83 ILE A N 1
ATOM 645 C CA . ILE A 1 84 ? -8.120 3.482 8.978 1.00 15.42 83 ILE A CA 1
ATOM 646 C C . ILE A 1 84 ? -7.142 2.542 9.674 1.00 17.50 83 ILE A C 1
ATOM 647 O O . ILE A 1 84 ? -7.219 2.326 10.881 1.00 14.74 83 ILE A O 1
ATOM 652 N N . LEU A 1 85 ? -6.223 1.987 8.899 1.00 10.61 84 LEU A N 1
ATOM 653 C CA . LEU A 1 85 ? -5.219 1.073 9.423 1.00 14.19 84 LEU A CA 1
ATOM 654 C C . LEU A 1 85 ? -3.880 1.764 9.622 1.00 15.43 84 LEU A C 1
ATOM 655 O O . LEU A 1 85 ? -3.307 2.303 8.677 1.00 15.85 84 LEU A O 1
ATOM 660 N N . LEU A 1 86 ? -3.395 1.761 10.860 1.00 16.45 85 LEU A N 1
ATOM 661 C CA . LEU A 1 86 ? -2.096 2.342 11.164 1.00 20.32 85 LEU A CA 1
ATOM 662 C C . LEU A 1 86 ? -1.141 1.150 11.203 1.00 22.43 85 LEU A C 1
ATOM 663 O O . LEU A 1 86 ? -1.139 0.357 12.142 1.00 22.99 85 LEU A O 1
ATOM 668 N N . ASN A 1 87 ? -0.342 1.035 10.151 1.00 15.14 86 ASN A N 1
ATOM 669 C CA . ASN A 1 87 ? 0.593 -0.073 9.975 1.00 21.31 86 ASN A CA 1
ATOM 670 C C . ASN A 1 87 ? 1.853 0.083 10.826 1.00 20.17 86 ASN A C 1
ATOM 671 O O . ASN A 1 87 ? 2.936 0.355 10.303 1.00 22.12 86 ASN A O 1
ATOM 676 N N . GLY A 1 88 ? 1.702 -0.115 12.135 1.00 18.11 87 GLY A N 1
ATOM 677 C CA . GLY A 1 88 ? 2.812 0.054 13.056 1.00 23.19 87 GLY A CA 1
ATOM 678 C C . GLY A 1 88 ? 2.701 1.487 13.540 1.00 22.33 87 GLY A C 1
ATOM 679 O O . GLY A 1 88 ? 3.180 2.408 12.882 1.00 21.09 87 GLY A O 1
ATOM 680 N N . ALA A 1 89 ? 2.069 1.677 14.694 1.00 22.02 88 ALA A N 1
ATOM 681 C CA . ALA A 1 89 ? 1.827 3.013 15.231 1.00 19.41 88 ALA A CA 1
ATOM 682 C C . ALA A 1 89 ? 2.829 3.562 16.239 1.00 22.07 88 ALA A C 1
ATOM 683 O O . ALA A 1 89 ? 2.470 4.382 17.083 1.00 18.09 88 ALA A O 1
ATOM 685 N N . LYS A 1 90 ? 4.080 3.133 16.153 1.00 21.01 89 LYS A N 1
ATOM 686 C CA . LYS A 1 90 ? 5.085 3.631 17.081 1.00 23.21 89 LYS A CA 1
ATOM 687 C C . LYS A 1 90 ? 5.127 5.157 17.054 1.00 25.78 89 LYS A C 1
ATOM 688 O O . LYS A 1 90 ? 5.048 5.780 15.991 1.00 21.26 89 LYS A O 1
ATOM 694 N N . ASP A 1 91 ? 5.230 5.750 18.239 1.00 32.35 90 ASP A N 1
ATOM 695 C CA . ASP A 1 91 ? 5.305 7.197 18.390 1.00 37.62 90 ASP A CA 1
ATOM 696 C C . ASP A 1 91 ? 4.028 7.964 18.056 1.00 30.64 90 ASP A C 1
ATOM 697 O O . ASP A 1 91 ? 4.068 9.179 17.872 1.00 33.06 90 ASP A O 1
ATOM 702 N N . THR A 1 92 ? 2.897 7.268 17.978 1.00 27.56 91 THR A N 1
ATOM 703 C CA . THR A 1 92 ? 1.632 7.945 17.694 1.00 24.62 91 THR A CA 1
ATOM 704 C C . THR A 1 92 ? 0.733 7.850 18.919 1.00 18.88 91 THR A C 1
ATOM 705 O O . THR A 1 92 ? -0.439 8.222 18.865 1.00 16.37 91 THR A O 1
ATOM 709 N N . LEU A 1 93 ? 1.291 7.353 20.019 1.00 21.17 92 LEU A N 1
ATOM 710 C CA . LEU A 1 93 ? 0.538 7.178 21.255 1.00 20.52 92 LEU A CA 1
ATOM 711 C C . LEU A 1 93 ? -0.692 6.322 20.948 1.00 22.41 92 LEU A C 1
ATOM 712 O O . LEU A 1 93 ? -1.832 6.708 21.220 1.00 14.77 92 LEU A O 1
ATOM 717 N N . ASN A 1 94 ? -0.437 5.157 20.361 1.00 21.45 93 ASN A N 1
ATOM 718 C CA . ASN A 1 94 ? -1.484 4.206 20.000 1.00 19.32 93 ASN A CA 1
ATOM 719 C C . ASN A 1 94 ? -2.528 4.818 19.078 1.00 18.78 93 ASN A C 1
ATOM 720 O O . ASN A 1 94 ? -3.732 4.579 19.239 1.00 13.34 93 ASN A O 1
ATOM 725 N N . GLY A 1 95 ? -2.058 5.614 18.119 1.00 17.17 94 GLY A N 1
ATOM 726 C CA . GLY A 1 95 ? -2.947 6.247 17.165 1.00 16.64 94 GLY A CA 1
ATOM 727 C C . GLY A 1 95 ? -3.616 7.541 17.588 1.00 15.10 94 GLY A C 1
ATOM 728 O O . GLY A 1 95 ? -4.221 8.206 16.756 1.00 14.84 94 GLY A O 1
ATOM 729 N N . ALA A 1 96 ? -3.518 7.918 18.861 1.00 15.81 95 ALA A N 1
ATOM 730 C CA . ALA A 1 96 ? -4.165 9.143 19.322 1.00 13.35 95 ALA A CA 1
ATOM 731 C C . ALA A 1 96 ? -3.697 10.385 18.566 1.00 16.15 95 ALA A C 1
ATOM 732 O O . ALA A 1 96 ? -4.500 11.267 18.248 1.00 15.59 95 ALA A O 1
ATOM 734 N N . LEU A 1 97 ? -2.401 10.461 18.277 1.00 13.03 96 LEU A N 1
ATOM 735 C CA . LEU A 1 97 ? -1.872 11.614 17.558 1.00 14.01 96 LEU A CA 1
ATOM 736 C C . LEU A 1 97 ? -2.343 11.615 16.107 1.00 18.00 96 LEU A C 1
ATOM 737 O O . LEU A 1 97 ? -2.429 12.668 15.483 1.00 18.71 96 LEU A O 1
ATOM 742 N N . VAL A 1 98 ? -2.652 10.437 15.570 1.00 14.96 97 VAL A N 1
ATOM 743 C CA . VAL A 1 98 ? -3.130 10.348 14.193 1.00 16.02 97 VAL A CA 1
ATOM 744 C C . VAL A 1 98 ? -4.593 10.786 14.178 1.00 16.62 97 VAL A C 1
ATOM 745 O O . VAL A 1 98 ? -5.013 11.526 13.300 1.00 18.74 97 VAL A O 1
ATOM 749 N N . ALA A 1 99 ? -5.362 10.345 15.168 1.00 14.61 98 ALA A N 1
ATOM 750 C CA . ALA A 1 99 ? -6.758 10.725 15.273 1.00 13.94 98 ALA A CA 1
ATOM 751 C C . ALA A 1 99 ? -6.877 12.252 15.420 1.00 22.77 98 ALA A C 1
ATOM 752 O O . ALA A 1 99 ? -7.801 12.870 14.884 1.00 21.27 98 ALA A O 1
ATOM 754 N N . GLN A 1 100 ? -5.949 12.857 16.157 1.00 18.00 99 GLN A N 1
ATOM 755 C CA . GLN A 1 100 ? -5.973 14.302 16.352 1.00 16.18 99 GLN A CA 1
ATOM 756 C C . GLN A 1 100 ? -5.651 15.048 15.057 1.00 22.29 99 GLN A C 1
ATOM 757 O O . GLN A 1 100 ? -6.236 16.095 14.771 1.00 20.65 99 GLN A O 1
ATOM 763 N N . LYS A 1 101 ? -4.737 14.496 14.267 1.00 15.23 100 LYS A N 1
ATOM 764 C CA . LYS A 1 101 ? -4.353 15.119 13.003 1.00 15.46 100 LYS A CA 1
ATOM 765 C C . LYS A 1 101 ? -5.502 15.008 11.995 1.00 18.76 100 LYS A C 1
ATOM 766 O O . LYS A 1 101 ? -5.703 15.898 11.159 1.00 13.15 100 LYS A O 1
ATOM 772 N N . ILE A 1 102 ? -6.220 13.957 12.032 1.00 12.89 101 ILE A N 1
ATOM 773 C CA . ILE A 1 102 ? -7.377 13.790 11.160 1.00 14.90 101 ILE A CA 1
ATOM 774 C C . ILE A 1 102 ? -8.430 14.808 11.566 1.00 19.25 101 ILE A C 1
ATOM 775 O O . ILE A 1 102 ? -8.997 15.501 10.719 1.00 20.11 101 ILE A O 1
ATOM 780 N N . LEU A 1 103 ? -8.746 14.867 12.838 1.00 17.61 102 LEU A N 1
ATOM 781 C CA . LEU A 1 103 ? -9.753 15.815 13.294 1.00 21.48 102 LEU A CA 1
ATOM 782 C C . LEU A 1 103 ? -9.356 17.249 12.917 1.00 20.58 102 LEU A C 1
ATOM 783 O O . LEU A 1 103 ? -10.212 18.068 12.585 1.00 23.10 102 LEU A O 1
ATOM 788 N N . ASP A 1 104 ? -8.060 17.554 12.957 1.00 17.33 103 ASP A N 1
ATOM 789 C CA . ASP A 1 104 ? -7.608 18.896 12.593 1.00 18.01 103 ASP A CA 1
ATOM 790 C C . ASP A 1 104 ? -7.845 19.156 11.112 1.00 22.10 103 ASP A C 1
ATOM 791 O O . ASP A 1 104 ? -8.259 20.247 10.726 1.00 24.49 103 ASP A O 1
ATOM 796 N N . GLY A 1 105 ? -7.590 18.151 10.283 1.00 20.56 104 GLY A N 1
ATOM 797 C CA . GLY A 1 105 ? -7.792 18.320 8.855 1.00 18.15 104 GLY A CA 1
ATOM 798 C C . GLY A 1 105 ? -9.262 18.369 8.472 1.00 20.13 104 GLY A C 1
ATOM 799 O O . GLY A 1 105 ? -9.653 19.164 7.617 1.00 21.37 104 GLY A O 1
ATOM 800 N N . LEU A 1 106 ? -10.081 17.533 9.109 1.00 15.97 105 LEU A N 1
ATOM 801 C CA . LEU A 1 106 ? -11.508 17.487 8.805 1.00 19.76 105 LEU A CA 1
ATOM 802 C C . LEU A 1 106 ? -12.339 18.598 9.441 1.00 25.08 105 LEU A C 1
ATOM 803 O O . LEU A 1 106 ? -13.522 18.742 9.131 1.00 24.56 105 LEU A O 1
ATOM 808 N N . ALA A 1 107 ? -11.733 19.371 10.337 1.00 16.77 106 ALA A N 1
ATOM 809 C CA . ALA A 1 107 ? -12.438 20.479 10.976 1.00 23.47 106 ALA A CA 1
ATOM 810 C C . ALA A 1 107 ? -12.424 21.674 10.025 1.00 23.11 106 ALA A C 1
ATOM 811 O O . ALA A 1 107 ? -13.161 22.639 10.215 1.00 23.46 106 ALA A O 1
ATOM 813 N N . GLN A 1 108 ? -11.569 21.611 9.009 1.00 20.89 107 GLN A N 1
ATOM 814 C CA . GLN A 1 108 ? -11.485 22.687 8.025 1.00 23.43 107 GLN A CA 1
ATOM 815 C C . GLN A 1 108 ? -12.708 22.596 7.123 1.00 25.86 107 GLN A C 1
ATOM 816 O O . GLN A 1 108 ? -13.189 21.504 6.828 1.00 19.96 107 GLN A O 1
ATOM 822 N N . PRO A 1 109 ? -13.235 23.744 6.674 1.00 27.77 108 PRO A N 1
ATOM 823 C CA . PRO A 1 109 ? -14.415 23.700 5.802 1.00 30.73 108 PRO A CA 1
ATOM 824 C C . PRO A 1 109 ? -14.177 23.035 4.448 1.00 27.06 108 PRO A C 1
ATOM 825 O O . PRO A 1 109 ? -13.050 22.960 3.965 1.00 24.84 108 PRO A O 1
ATOM 829 N N . PHE A 1 110 ? -15.257 22.528 3.862 1.00 31.52 109 PHE A N 1
ATOM 830 C CA . PHE A 1 110 ? -15.231 21.907 2.543 1.00 33.31 109 PHE A CA 1
ATOM 831 C C . PHE A 1 110 ? -16.069 22.867 1.711 1.00 34.94 109 PHE A C 1
ATOM 832 O O . PHE A 1 110 ? -17.283 22.948 1.887 1.00 41.26 109 PHE A O 1
ATOM 840 N N . VAL A 1 111 ? -15.433 23.608 0.815 1.00 23.05 110 VAL A N 1
ATOM 841 C CA . VAL A 1 111 ? -16.185 24.569 0.022 1.00 30.95 110 VAL A CA 1
ATOM 842 C C . VAL A 1 111 ? -16.587 24.052 -1.352 1.00 36.55 110 VAL A C 1
ATOM 843 O O . VAL A 1 111 ? -15.742 23.736 -2.182 1.00 41.29 110 VAL A O 1
ATOM 847 N N . PHE A 1 112 ? -17.893 23.959 -1.569 1.00 29.70 111 PHE A N 1
ATOM 848 C CA . PHE A 1 112 ? -18.444 23.507 -2.838 1.00 30.63 111 PHE A CA 1
ATOM 849 C C . PHE A 1 112 ? -19.195 24.703 -3.405 1.00 35.97 111 PHE A C 1
ATOM 850 O O . PHE A 1 112 ? -20.279 25.050 -2.933 1.00 34.35 111 PHE A O 1
ATOM 858 N N . GLY A 1 113 ? -18.605 25.344 -4.409 1.00 28.90 112 GLY A N 1
ATOM 859 C CA . GLY A 1 113 ? -19.225 26.522 -4.977 1.00 37.37 112 GLY A CA 1
ATOM 860 C C . GLY A 1 113 ? -19.217 27.579 -3.889 1.00 35.19 112 GLY A C 1
ATOM 861 O O . GLY A 1 113 ? -18.180 27.837 -3.281 1.00 33.51 112 GLY A O 1
ATOM 862 N N . ALA A 1 114 ? -20.368 28.185 -3.631 1.00 34.23 113 ALA A N 1
ATOM 863 C CA . ALA A 1 114 ? -20.476 29.197 -2.589 1.00 30.80 113 ALA A CA 1
ATOM 864 C C . ALA A 1 114 ? -21.037 28.562 -1.317 1.00 30.77 113 ALA A C 1
ATOM 865 O O . ALA A 1 114 ? -21.404 29.261 -0.369 1.00 33.22 113 ALA A O 1
ATOM 867 N N . GLN A 1 115 ? -21.103 27.234 -1.300 1.00 31.90 114 GLN A N 1
ATOM 868 C CA . GLN A 1 115 ? -21.639 26.521 -0.150 1.00 34.01 114 GLN A CA 1
ATOM 869 C C . GLN A 1 115 ? -20.552 25.973 0.767 1.00 32.40 114 GLN A C 1
ATOM 870 O O . GLN A 1 115 ? -19.784 25.089 0.386 1.00 28.23 114 GLN A O 1
ATOM 876 N N . GLN A 1 116 ? -20.496 26.521 1.977 1.00 38.45 115 GLN A N 1
ATOM 877 C CA . GLN A 1 116 ? -19.528 26.101 2.985 1.00 39.87 115 GLN A CA 1
ATOM 878 C C . GLN A 1 116 ? -20.080 24.869 3.688 1.00 33.98 115 GLN A C 1
ATOM 879 O O . GLN A 1 116 ? -21.238 24.860 4.106 1.00 32.56 115 GLN A O 1
ATOM 885 N N . ILE A 1 117 ? -19.266 23.825 3.805 1.00 32.97 116 ILE A N 1
ATOM 886 C CA . ILE A 1 117 ? -19.712 22.620 4.491 1.00 32.46 116 ILE A CA 1
ATOM 887 C C . ILE A 1 117 ? -18.750 22.250 5.617 1.00 31.58 116 ILE A C 1
ATOM 888 O O . ILE A 1 117 ? -17.532 22.174 5.420 1.00 25.74 116 ILE A O 1
ATOM 893 N N . VAL A 1 118 ? -19.311 22.044 6.803 1.00 28.08 117 VAL A N 1
ATOM 894 C CA . VAL A 1 118 ? -18.529 21.658 7.963 1.00 27.53 117 VAL A CA 1
ATOM 895 C C . VAL A 1 118 ? -19.076 20.316 8.438 1.00 23.87 117 VAL A C 1
ATOM 896 O O . VAL A 1 118 ? -20.243 20.207 8.801 1.00 25.82 117 VAL A O 1
ATOM 900 N N . ILE A 1 119 ? -18.246 19.281 8.403 1.00 22.76 118 ILE A N 1
ATOM 901 C CA . ILE A 1 119 ? -18.706 17.971 8.846 1.00 22.62 118 ILE A CA 1
ATOM 902 C C . ILE A 1 119 ? -18.365 17.771 10.306 1.00 21.39 118 ILE A C 1
ATOM 903 O O . ILE A 1 119 ? -17.432 18.394 10.826 1.00 19.64 118 ILE A O 1
ATOM 908 N N . SER A 1 120 ? -19.139 16.916 10.966 1.00 21.01 119 SER A N 1
ATOM 909 C CA . SER A 1 120 ? -18.900 16.571 12.363 1.00 22.59 119 SER A CA 1
ATOM 910 C C . SER A 1 120 ? -18.337 15.145 12.272 1.00 21.29 119 SER A C 1
ATOM 911 O O . SER A 1 120 ? -18.835 14.328 11.496 1.00 27.36 119 SER A O 1
ATOM 914 N N . VAL A 1 121 ? -17.301 14.852 13.053 1.00 20.63 120 VAL A N 1
ATOM 915 C CA . VAL A 1 121 ? -16.635 13.548 12.994 1.00 16.94 120 VAL A CA 1
ATOM 916 C C . VAL A 1 121 ? -16.476 12.844 14.342 1.00 21.27 120 VAL A C 1
ATOM 917 O O . VAL A 1 121 ? -16.236 13.488 15.361 1.00 21.69 120 VAL A O 1
ATOM 921 N N . SER A 1 122 ? -16.613 11.520 14.338 1.00 13.06 121 SER A N 1
ATOM 922 C CA . SER A 1 122 ? -16.435 10.718 15.554 1.00 15.79 121 SER A CA 1
ATOM 923 C C . SER A 1 122 ? -15.511 9.562 15.217 1.00 16.79 121 SER A C 1
ATOM 924 O O . SER A 1 122 ? -15.707 8.874 14.216 1.00 17.91 121 SER A O 1
ATOM 927 N N . ILE A 1 123 ? -14.505 9.347 16.057 1.00 12.16 122 ILE A N 1
ATOM 928 C CA . ILE A 1 123 ? -13.543 8.287 15.814 1.00 12.62 122 ILE A CA 1
ATOM 929 C C . ILE A 1 123 ? -13.404 7.290 16.961 1.00 17.30 122 ILE A C 1
ATOM 930 O O . ILE A 1 123 ? -13.247 7.674 18.122 1.00 15.54 122 ILE A O 1
ATOM 935 N N . GLY A 1 124 ? -13.455 6.008 16.619 1.00 15.00 123 GLY A N 1
ATOM 936 C CA . GLY A 1 124 ? -13.281 4.965 17.616 1.00 14.79 123 GLY A CA 1
ATOM 937 C C . GLY A 1 124 ? -11.915 4.347 17.376 1.00 13.96 123 GLY A C 1
ATOM 938 O O . GLY A 1 124 ? -11.524 4.153 16.222 1.00 17.27 123 GLY A O 1
ATOM 939 N N . ILE A 1 125 ? -11.259 3.989 18.367 1.00 13.75 124 ILE A N 1
ATOM 940 C CA . ILE A 1 125 ? -9.913 3.466 18.153 1.00 15.00 124 ILE A CA 1
ATOM 941 C C . ILE A 1 125 ? -9.684 2.100 18.792 1.00 13.55 124 ILE A C 1
ATOM 942 O O . ILE A 1 125 ? -10.083 1.854 19.935 1.00 13.13 124 ILE A O 1
ATOM 947 N N . ALA A 1 126 ? -9.065 1.165 18.237 1.00 15.15 125 ALA A N 1
ATOM 948 C CA . ALA A 1 126 ? -8.828 -0.167 18.785 1.00 13.84 125 ALA A CA 1
ATOM 949 C C . ALA A 1 126 ? -7.355 -0.494 18.588 1.00 16.95 125 ALA A C 1
ATOM 950 O O . ALA A 1 126 ? -6.838 -0.407 17.477 1.00 22.95 125 ALA A O 1
ATOM 952 N N . VAL A 1 127 ? -6.686 -0.868 19.673 1.00 17.28 126 VAL A N 1
ATOM 953 C CA . VAL A 1 127 ? -5.264 -1.195 19.630 1.00 18.11 126 VAL A CA 1
ATOM 954 C C . VAL A 1 127 ? -5.035 -2.698 19.772 1.00 17.59 126 VAL A C 1
ATOM 955 O O . VAL A 1 127 ? -5.573 -3.331 20.677 1.00 22.65 126 VAL A O 1
ATOM 959 N N . SER A 1 128 ? -4.238 -3.264 18.875 1.00 15.43 127 SER A N 1
ATOM 960 C CA . SER A 1 128 ? -3.930 -4.688 18.936 1.00 19.83 127 SER A CA 1
ATOM 961 C C . SER A 1 128 ? -2.759 -4.857 19.896 1.00 29.18 127 SER A C 1
ATOM 962 O O . SER A 1 128 ? -1.819 -4.062 19.870 1.00 30.04 127 SER A O 1
ATOM 965 N N . PRO A 1 129 ? -2.778 -5.910 20.734 1.00 36.50 128 PRO A N 1
ATOM 966 C CA . PRO A 1 129 ? -3.813 -6.943 20.841 1.00 38.87 128 PRO A CA 1
ATOM 967 C C . PRO A 1 129 ? -4.881 -6.702 21.914 1.00 34.97 128 PRO A C 1
ATOM 968 O O . PRO A 1 129 ? -5.930 -7.341 21.897 1.00 31.75 128 PRO A O 1
ATOM 972 N N . ALA A 1 130 ? -4.610 -5.793 22.844 1.00 28.84 129 ALA A N 1
ATOM 973 C CA . ALA A 1 130 ? -5.547 -5.502 23.930 1.00 31.90 129 ALA A CA 1
ATOM 974 C C . ALA A 1 130 ? -7.012 -5.360 23.502 1.00 30.70 129 ALA A C 1
ATOM 975 O O . ALA A 1 130 ? -7.920 -5.838 24.190 1.00 23.97 129 ALA A O 1
ATOM 977 N N . ASP A 1 131 ? -7.237 -4.704 22.370 1.00 24.49 130 ASP A N 1
ATOM 978 C CA . ASP A 1 131 ? -8.588 -4.470 21.870 1.00 21.46 130 ASP A CA 1
ATOM 979 C C . ASP A 1 131 ? -9.016 -5.466 20.806 1.00 20.30 130 ASP A C 1
ATOM 980 O O . ASP A 1 131 ? -9.950 -5.209 20.042 1.00 20.01 130 ASP A O 1
ATOM 985 N N . GLY A 1 132 ? -8.329 -6.601 20.757 1.00 18.63 131 GLY A N 1
ATOM 986 C CA . GLY A 1 132 ? -8.670 -7.620 19.785 1.00 22.80 131 GLY A CA 1
ATOM 987 C C . GLY A 1 132 ? -7.451 -8.169 19.077 1.00 25.43 131 GLY A C 1
ATOM 988 O O . GLY A 1 132 ? -6.513 -7.432 18.778 1.00 29.61 131 GLY A O 1
ATOM 989 N N . GLU A 1 133 ? -7.467 -9.471 18.819 1.00 36.64 132 GLU A N 1
ATOM 990 C CA . GLU A 1 133 ? -6.370 -10.134 18.128 1.00 52.91 132 GLU A CA 1
ATOM 991 C C . GLU A 1 133 ? -6.664 -10.242 16.637 1.00 48.02 132 GLU A C 1
ATOM 992 O O . GLU A 1 133 ? -5.842 -9.852 15.808 1.00 53.20 132 GLU A O 1
ATOM 998 N N . THR A 1 134 ? -7.841 -10.763 16.301 1.00 25.58 133 THR A N 1
ATOM 999 C CA . THR A 1 134 ? -8.236 -10.919 14.902 1.00 22.19 133 THR A CA 1
ATOM 1000 C C . THR A 1 134 ? -8.685 -9.585 14.316 1.00 19.94 133 THR A C 1
ATOM 1001 O O . THR A 1 134 ? -9.046 -8.669 15.050 1.00 21.09 133 THR A O 1
ATOM 1013 N N . GLU A 1 136 ? -11.381 -9.037 12.671 1.00 15.49 135 GLU A N 1
ATOM 1014 C CA . GLU A 1 136 ? -12.808 -8.865 12.915 1.00 19.79 135 GLU A CA 1
ATOM 1015 C C . GLU A 1 136 ? -13.065 -8.280 14.301 1.00 19.04 135 GLU A C 1
ATOM 1016 O O . GLU A 1 136 ? -13.908 -7.402 14.464 1.00 19.59 135 GLU A O 1
ATOM 1022 N N . GLN A 1 137 ? -12.343 -8.774 15.300 1.00 24.44 136 GLN A N 1
ATOM 1023 C CA . GLN A 1 137 ? -12.519 -8.279 16.658 1.00 25.78 136 GLN A CA 1
ATOM 1024 C C . GLN A 1 137 ? -12.034 -6.840 16.766 1.00 26.01 136 GLN A C 1
ATOM 1025 O O . GLN A 1 137 ? -12.674 -6.009 17.412 1.00 16.58 136 GLN A O 1
ATOM 1031 N N . LEU A 1 138 ? -10.903 -6.550 16.129 1.00 17.82 137 LEU A N 1
ATOM 1032 C CA . LEU A 1 138 ? -10.334 -5.210 16.172 1.00 15.73 137 LEU A CA 1
ATOM 1033 C C . LEU A 1 138 ? -11.288 -4.189 15.552 1.00 13.74 137 LEU A C 1
ATOM 1034 O O . LEU A 1 138 ? -11.557 -3.142 16.142 1.00 16.03 137 LEU A O 1
ATOM 1039 N N . LEU A 1 139 ? -11.798 -4.503 14.365 1.00 13.64 138 LEU A N 1
ATOM 1040 C CA . LEU A 1 139 ? -12.729 -3.629 13.659 1.00 14.50 138 LEU A CA 1
ATOM 1041 C C . LEU A 1 139 ? -14.020 -3.416 14.448 1.00 14.85 138 LEU A C 1
ATOM 1042 O O . LEU A 1 139 ? -14.480 -2.285 14.617 1.00 14.47 138 LEU A O 1
ATOM 1047 N N . ARG A 1 140 ? -14.608 -4.508 14.921 1.00 18.09 139 ARG A N 1
ATOM 1048 C CA . ARG A 1 140 ? -15.838 -4.428 15.696 1.00 18.45 139 ARG A CA 1
ATOM 1049 C C . ARG A 1 140 ? -15.633 -3.610 16.961 1.00 13.25 139 ARG A C 1
ATOM 1050 O O . ARG A 1 140 ? -16.516 -2.856 17.370 1.00 16.81 139 ARG A O 1
ATOM 1058 N N . ASN A 1 141 ? -14.468 -3.748 17.579 1.00 15.32 140 ASN A N 1
ATOM 1059 C CA . ASN A 1 141 ? -14.195 -3.005 18.801 1.00 15.93 140 ASN A CA 1
ATOM 1060 C C . ASN A 1 141 ? -13.957 -1.522 18.496 1.00 17.03 140 ASN A C 1
ATOM 1061 O O . ASN A 1 141 ? -14.401 -0.653 19.246 1.00 16.60 140 ASN A O 1
ATOM 1066 N N . ALA A 1 142 ? -13.272 -1.222 17.396 1.00 20.03 141 ALA A N 1
ATOM 1067 C CA . ALA A 1 142 ? -13.053 0.181 17.035 1.00 18.93 141 ALA A CA 1
ATOM 1068 C C . ALA A 1 142 ? -14.413 0.784 16.668 1.00 18.26 141 ALA A C 1
ATOM 1069 O O . ALA A 1 142 ? -14.692 1.952 16.945 1.00 15.93 141 ALA A O 1
ATOM 1071 N N . ASP A 1 143 ? -15.260 -0.035 16.048 1.00 12.62 142 ASP A N 1
ATOM 1072 C CA . ASP A 1 143 ? -16.591 0.398 15.635 1.00 16.01 142 ASP A CA 1
ATOM 1073 C C . ASP A 1 143 ? -17.423 0.737 16.869 1.00 13.50 142 ASP A C 1
ATOM 1074 O O . ASP A 1 143 ? -18.110 1.762 16.910 1.00 13.56 142 ASP A O 1
ATOM 1079 N N . THR A 1 144 ? -17.350 -0.118 17.882 1.00 14.89 143 THR A N 1
ATOM 1080 C CA . THR A 1 144 ? -18.092 0.107 19.116 1.00 21.24 143 THR A CA 1
ATOM 1081 C C . THR A 1 144 ? -17.608 1.383 19.800 1.00 20.00 143 THR A C 1
ATOM 1082 O O . THR A 1 144 ? -18.414 2.176 20.290 1.00 17.10 143 THR A O 1
ATOM 1086 N N . ALA A 1 145 ? -16.293 1.582 19.840 1.00 13.62 144 ALA A N 1
ATOM 1087 C CA . ALA A 1 145 ? -15.733 2.782 20.459 1.00 14.15 144 ALA A CA 1
ATOM 1088 C C . ALA A 1 145 ? -16.217 4.012 19.690 1.00 12.35 144 ALA A C 1
ATOM 1089 O O . ALA A 1 145 ? -16.521 5.051 20.276 1.00 17.53 144 ALA A O 1
ATOM 1099 N N . TYR A 1 147 ? -19.100 4.479 17.894 1.00 18.73 146 TYR A N 1
ATOM 1100 C CA . TYR A 1 147 ? -20.480 4.800 18.234 1.00 19.87 146 TYR A CA 1
ATOM 1101 C C . TYR A 1 147 ? -20.605 5.348 19.648 1.00 20.01 146 TYR A C 1
ATOM 1102 O O . TYR A 1 147 ? -21.470 6.177 19.919 1.00 19.61 146 TYR A O 1
ATOM 1111 N N . HIS A 1 148 ? -19.747 4.889 20.553 1.00 21.37 147 HIS A N 1
ATOM 1112 C CA . HIS A 1 148 ? -19.775 5.392 21.922 1.00 23.02 147 HIS A CA 1
ATOM 1113 C C . HIS A 1 148 ? -19.406 6.870 21.883 1.00 27.70 147 HIS A C 1
ATOM 1114 O O . HIS A 1 148 ? -20.061 7.708 22.508 1.00 28.35 147 HIS A O 1
ATOM 1121 N N . ALA A 1 149 ? -18.353 7.180 21.135 1.00 24.84 148 ALA A N 1
ATOM 1122 C CA . ALA A 1 149 ? -17.892 8.552 20.993 1.00 25.07 148 ALA A CA 1
ATOM 1123 C C . ALA A 1 149 ? -19.017 9.405 20.414 1.00 25.19 148 ALA A C 1
ATOM 1124 O O . ALA A 1 149 ? -19.370 10.442 20.968 1.00 30.53 148 ALA A O 1
ATOM 1126 N N . LYS A 1 150 ? -19.584 8.946 19.305 1.00 15.42 149 LYS A N 1
ATOM 1127 C CA . LYS A 1 150 ? -20.667 9.656 18.632 1.00 20.40 149 LYS A CA 1
ATOM 1128 C C . LYS A 1 150 ? -21.839 9.952 19.564 1.00 26.03 149 LYS A C 1
ATOM 1129 O O . LYS A 1 150 ? -22.512 10.972 19.424 1.00 24.94 149 LYS A O 1
ATOM 1135 N N . SER A 1 151 ? -22.083 9.061 20.516 1.00 29.71 150 SER A N 1
ATOM 1136 C CA . SER A 1 151 ? -23.190 9.245 21.443 1.00 31.26 150 SER A CA 1
ATOM 1137 C C . SER A 1 151 ? -22.931 10.321 22.499 1.00 37.11 150 SER A C 1
ATOM 1138 O O . SER A 1 151 ? -23.875 10.908 23.023 1.00 44.74 150 SER A O 1
ATOM 1141 N N . ARG A 1 152 ? -21.684 10.607 22.750 1.00 29.19 151 ARG A N 1
ATOM 1142 C CA . ARG A 1 152 ? -21.312 11.512 23.791 1.00 35.56 151 ARG A CA 1
ATOM 1143 C C . ARG A 1 152 ? -20.913 12.920 23.259 1.00 38.68 151 ARG A C 1
ATOM 1144 O O . ARG A 1 152 ? -20.654 13.822 24.020 1.00 39.55 151 ARG A O 1
ATOM 1152 N N . GLY A 1 153 ? -20.903 13.086 21.944 1.00 36.51 152 GLY A N 1
ATOM 1153 C CA . GLY A 1 153 ? -20.483 14.341 21.336 1.00 35.45 152 GLY A CA 1
ATOM 1154 C C . GLY A 1 153 ? -20.026 14.215 19.892 1.00 31.56 152 GLY A C 1
ATOM 1155 O O . GLY A 1 153 ? -20.247 13.188 19.250 1.00 29.87 152 GLY A O 1
ATOM 1156 N N . LYS A 1 154 ? -19.395 15.269 19.378 1.00 36.65 153 LYS A N 1
ATOM 1157 C CA . LYS A 1 154 ? -18.898 15.276 18.005 1.00 30.99 153 LYS A CA 1
ATOM 1158 C C . LYS A 1 154 ? -17.465 15.796 17.954 1.00 23.57 153 LYS A C 1
ATOM 1159 O O . LYS A 1 154 ? -16.983 16.399 18.914 1.00 27.04 153 LYS A O 1
ATOM 1165 N N . ASN A 1 155 ? -16.802 15.554 16.826 1.00 17.10 154 ASN A N 1
ATOM 1166 C CA . ASN A 1 155 ? -15.416 15.957 16.600 1.00 20.84 154 ASN A CA 1
ATOM 1167 C C . ASN A 1 155 ? -14.539 15.435 17.725 1.00 21.89 154 ASN A C 1
ATOM 1168 O O . ASN A 1 155 ? -13.693 16.140 18.275 1.00 19.36 154 ASN A O 1
ATOM 1173 N N . ASN A 1 156 ? -14.739 14.159 18.030 1.00 18.32 155 ASN A N 1
ATOM 1174 C CA . ASN A 1 156 ? -14.034 13.499 19.118 1.00 18.11 155 ASN A CA 1
ATOM 1175 C C . ASN A 1 156 ? -13.562 12.105 18.755 1.00 17.29 155 ASN A C 1
ATOM 1176 O O . ASN A 1 156 ? -13.882 11.573 17.692 1.00 23.15 155 ASN A O 1
ATOM 1181 N N . TYR A 1 157 ? -12.802 11.510 19.662 1.00 10.65 156 TYR A N 1
ATOM 1182 C CA . TYR A 1 157 ? -12.314 10.163 19.467 1.00 13.33 156 TYR A CA 1
ATOM 1183 C C . TYR A 1 157 ? -12.228 9.497 20.827 1.00 20.05 156 TYR A C 1
ATOM 1184 O O . TYR A 1 157 ? -12.201 10.166 21.858 1.00 20.95 156 TYR A O 1
ATOM 1193 N N . GLN A 1 158 ? -12.226 8.174 20.830 1.00 18.19 157 GLN A N 1
ATOM 1194 C CA . GLN A 1 158 ? -12.083 7.445 22.075 1.00 21.99 157 GLN A CA 1
ATOM 1195 C C . GLN A 1 158 ? -11.635 6.022 21.797 1.00 16.36 157 GLN A C 1
ATOM 1196 O O . GLN A 1 158 ? -11.957 5.442 20.752 1.00 17.45 157 GLN A O 1
ATOM 1202 N N . PHE A 1 159 ? -10.856 5.475 22.722 1.00 11.14 158 PHE A N 1
ATOM 1203 C CA . PHE A 1 159 ? -10.352 4.114 22.589 1.00 15.23 158 PHE A CA 1
ATOM 1204 C C . PHE A 1 159 ? -11.386 3.128 23.099 1.00 19.53 158 PHE A C 1
ATOM 1205 O O . PHE A 1 159 ? -12.181 3.455 23.975 1.00 16.78 158 PHE A O 1
ATOM 1213 N N . PHE A 1 160 ? -11.365 1.920 22.552 1.00 13.15 159 PHE A N 1
ATOM 1214 C CA . PHE A 1 160 ? -12.276 0.881 22.993 1.00 16.52 159 PHE A CA 1
ATOM 1215 C C . PHE A 1 160 ? -11.920 0.536 24.441 1.00 21.88 159 PHE A C 1
ATOM 1216 O O . PHE A 1 160 ? -10.743 0.509 24.800 1.00 18.98 159 PHE A O 1
ATOM 1224 N N . SER A 1 161 ? -12.932 0.288 25.269 1.00 22.32 160 SER A N 1
ATOM 1225 C CA . SER A 1 161 ? -12.704 -0.077 26.667 1.00 34.79 160 SER A CA 1
ATOM 1226 C C . SER A 1 161 ? -13.238 -1.481 26.942 1.00 43.10 160 SER A C 1
ATOM 1227 O O . SER A 1 161 ? -14.450 -1.700 26.943 1.00 42.95 160 SER A O 1
ATOM 1230 N N . PRO A 1 162 ? -12.335 -2.450 27.175 1.00 41.65 161 PRO A N 1
ATOM 1231 C CA . PRO A 1 162 ? -12.715 -3.840 27.452 1.00 53.17 161 PRO A CA 1
ATOM 1232 C C . PRO A 1 162 ? -13.799 -3.963 28.521 1.00 63.82 161 PRO A C 1
ATOM 1233 O O . PRO A 1 162 ? -13.577 -3.632 29.686 1.00 69.68 161 PRO A O 1
ATOM 1237 N N . PRO B 1 8 ? -1.811 35.790 51.733 1.00 101.21 7 PRO B N 1
ATOM 1238 C CA . PRO B 1 8 ? -2.991 35.261 51.058 1.00 99.47 7 PRO B CA 1
ATOM 1239 C C . PRO B 1 8 ? -3.484 33.995 51.711 1.00 99.95 7 PRO B C 1
ATOM 1240 O O . PRO B 1 8 ? -4.008 33.983 52.815 1.00 103.11 7 PRO B O 1
ATOM 1244 N N . ASN B 1 9 ? -3.336 32.911 50.965 1.00 109.84 8 ASN B N 1
ATOM 1245 C CA . ASN B 1 9 ? -3.108 31.605 51.529 1.00 105.37 8 ASN B CA 1
ATOM 1246 C C . ASN B 1 9 ? -2.022 30.790 50.861 1.00 100.55 8 ASN B C 1
ATOM 1247 O O . ASN B 1 9 ? -2.262 29.914 50.007 1.00 101.49 8 ASN B O 1
ATOM 1252 N N . ARG B 1 10 ? -0.815 31.069 51.297 1.00 70.10 9 ARG B N 1
ATOM 1253 C CA . ARG B 1 10 ? 0.345 30.416 50.766 1.00 60.80 9 ARG B CA 1
ATOM 1254 C C . ARG B 1 10 ? 0.318 28.997 51.193 1.00 48.92 9 ARG B C 1
ATOM 1255 O O . ARG B 1 10 ? 0.945 28.166 50.571 1.00 49.34 9 ARG B O 1
ATOM 1263 N N . GLN B 1 11 ? -0.465 28.674 52.208 0.50 37.76 10 GLN B N 1
ATOM 1264 C CA A GLN B 1 11 ? -0.387 27.332 52.737 0.00 34.42 10 GLN B CA 1
ATOM 1265 C CA B GLN B 1 11 ? -0.490 27.308 52.701 0.50 34.39 10 GLN B CA 1
ATOM 1266 C C . GLN B 1 11 ? -1.328 26.399 51.854 0.50 29.35 10 GLN B C 1
ATOM 1267 O O . GLN B 1 11 ? -1.162 25.246 51.662 0.50 27.34 10 GLN B O 1
ATOM 1278 N N . LEU B 1 12 ? -2.329 27.022 51.318 1.00 36.95 11 LEU B N 1
ATOM 1279 C CA . LEU B 1 12 ? -3.276 26.263 50.512 1.00 32.28 11 LEU B CA 1
ATOM 1280 C C . LEU B 1 12 ? -2.596 25.863 49.203 1.00 31.19 11 LEU B C 1
ATOM 1281 O O . LEU B 1 12 ? -2.793 24.748 48.707 1.00 23.66 11 LEU B O 1
ATOM 1286 N N . PHE B 1 13 ? -1.792 26.776 48.655 1.00 19.61 12 PHE B N 1
ATOM 1287 C CA . PHE B 1 13 ? -1.062 26.514 47.415 1.00 24.50 12 PHE B CA 1
ATOM 1288 C C . PHE B 1 13 ? 0.008 25.444 47.626 1.00 21.83 12 PHE B C 1
ATOM 1289 O O . PHE B 1 13 ? 0.398 24.751 46.678 1.00 18.78 12 PHE B O 1
ATOM 1297 N N . CYS B 1 14 ? 0.489 25.320 48.863 1.00 14.29 13 CYS B N 1
ATOM 1298 C CA . CYS B 1 14 ? 1.492 24.301 49.198 1.00 22.21 13 CYS B CA 1
ATOM 1299 C C . CYS B 1 14 ? 0.802 22.936 49.200 1.00 22.27 13 CYS B C 1
ATOM 1300 O O . CYS B 1 14 ? 1.361 21.940 48.733 1.00 22.45 13 CYS B O 1
ATOM 1303 N N . ASP B 1 15 ? -0.420 22.912 49.732 1.00 20.38 14 ASP B N 1
ATOM 1304 C CA . ASP B 1 15 ? -1.220 21.693 49.831 1.00 17.91 14 ASP B CA 1
ATOM 1305 C C . ASP B 1 15 ? -1.696 21.178 48.476 1.00 22.73 14 ASP B C 1
ATOM 1306 O O . ASP B 1 15 ? -1.943 19.977 48.315 1.00 21.93 14 ASP B O 1
ATOM 1311 N N . ARG B 1 16 ? -1.827 22.086 47.512 1.00 22.75 15 ARG B N 1
ATOM 1312 C CA . ARG B 1 16 ? -2.318 21.731 46.189 1.00 19.43 15 ARG B CA 1
ATOM 1313 C C . ARG B 1 16 ? -1.261 21.714 45.076 1.00 21.32 15 ARG B C 1
ATOM 1314 O O . ARG B 1 16 ? -0.610 20.696 44.854 1.00 20.16 15 ARG B O 1
ATOM 1322 N N . LEU B 1 17 ? -1.092 22.840 44.388 1.00 22.90 16 LEU B N 1
ATOM 1323 C CA . LEU B 1 17 ? -0.136 22.939 43.279 1.00 24.57 16 LEU B CA 1
ATOM 1324 C C . LEU B 1 17 ? 1.326 22.655 43.589 1.00 23.12 16 LEU B C 1
ATOM 1325 O O . LEU B 1 17 ? 1.959 21.846 42.911 1.00 18.64 16 LEU B O 1
ATOM 1330 N N . LEU B 1 18 ? 1.867 23.335 44.592 1.00 18.13 17 LEU B N 1
ATOM 1331 C CA . LEU B 1 18 ? 3.276 23.181 44.940 1.00 17.63 17 LEU B CA 1
ATOM 1332 C C . LEU B 1 18 ? 3.695 21.747 45.270 1.00 23.10 17 LEU B C 1
ATOM 1333 O O . LEU B 1 18 ? 4.718 21.268 44.783 1.00 21.35 17 LEU B O 1
ATOM 1338 N N . GLN B 1 19 ? 2.921 21.058 46.098 1.00 23.46 18 GLN B N 1
ATOM 1339 C CA . GLN B 1 19 ? 3.282 19.687 46.426 1.00 26.71 18 GLN B CA 1
ATOM 1340 C C . GLN B 1 19 ? 3.183 18.838 45.157 1.00 19.52 18 GLN B C 1
ATOM 1341 O O . GLN B 1 19 ? 3.974 17.916 44.951 1.00 21.61 18 GLN B O 1
ATOM 1347 N N . ALA B 1 20 ? 2.226 19.169 44.293 1.00 21.45 19 ALA B N 1
ATOM 1348 C CA . ALA B 1 20 ? 2.049 18.428 43.045 1.00 23.53 19 ALA B CA 1
ATOM 1349 C C . ALA B 1 20 ? 3.266 18.619 42.133 1.00 24.52 19 ALA B C 1
ATOM 1350 O O . ALA B 1 20 ? 3.717 17.680 41.473 1.00 19.83 19 ALA B O 1
ATOM 1352 N N . LEU B 1 21 ? 3.809 19.830 42.108 1.00 17.96 20 LEU B N 1
ATOM 1353 C CA . LEU B 1 21 ? 4.974 20.103 41.277 1.00 15.67 20 LEU B CA 1
ATOM 1354 C C . LEU B 1 21 ? 6.247 19.459 41.828 1.00 22.47 20 LEU B C 1
ATOM 1355 O O . LEU B 1 21 ? 7.256 19.366 41.124 1.00 18.90 20 LEU B O 1
ATOM 1360 N N . ALA B 1 22 ? 6.192 19.011 43.082 1.00 19.43 21 ALA B N 1
ATOM 1361 C CA . ALA B 1 22 ? 7.340 18.376 43.727 1.00 21.39 21 ALA B CA 1
ATOM 1362 C C . ALA B 1 22 ? 7.379 16.8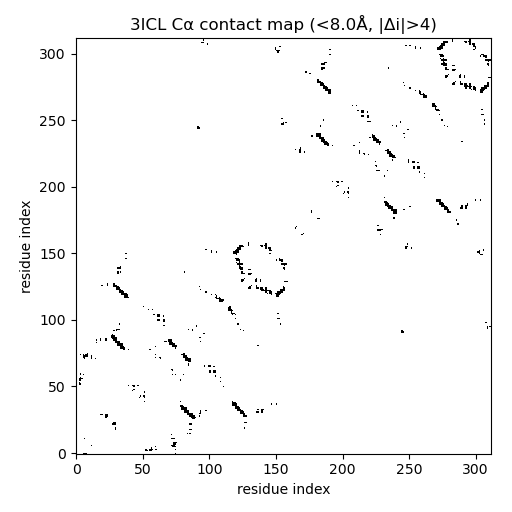65 43.524 1.00 19.93 21 ALA B C 1
ATOM 1363 O O . ALA B 1 22 ? 8.364 16.219 43.879 1.00 20.68 21 ALA B O 1
ATOM 1365 N N . ALA B 1 23 ? 6.307 16.303 42.972 1.00 20.37 22 ALA B N 1
ATOM 1366 C CA . ALA B 1 23 ? 6.240 14.864 42.725 1.00 26.56 22 ALA B CA 1
ATOM 1367 C C . ALA B 1 23 ? 7.304 14.487 41.696 1.00 35.32 22 ALA B C 1
ATOM 1368 O O . ALA B 1 23 ? 7.769 15.338 40.935 1.00 31.56 22 ALA B O 1
ATOM 1370 N N . HIS B 1 24 ? 7.689 13.215 41.668 1.00 27.38 23 HIS B N 1
ATOM 1371 C CA . HIS B 1 24 ? 8.713 12.770 40.730 1.00 31.00 23 HIS B CA 1
ATOM 1372 C C . HIS B 1 24 ? 8.423 11.392 40.140 1.00 31.72 23 HIS B C 1
ATOM 1373 O O . HIS B 1 24 ? 7.522 10.683 40.589 1.00 27.96 23 HIS B O 1
ATOM 1380 N N . GLU B 1 25 ? 9.210 11.028 39.132 1.00 38.58 24 GLU B N 1
ATOM 1381 C CA . GLU B 1 25 ? 9.068 9.753 38.439 1.00 50.75 24 GLU B CA 1
ATOM 1382 C C . GLU B 1 25 ? 9.713 8.610 39.210 1.00 58.52 24 GLU B C 1
ATOM 1383 O O . GLU B 1 25 ? 10.937 8.512 39.284 1.00 58.71 24 GLU B O 1
ATOM 1389 N N . ARG B 1 26 ? 8.888 7.744 39.786 1.00 60.14 25 ARG B N 1
ATOM 1390 C CA . ARG B 1 26 ? 9.403 6.604 40.528 1.00 71.93 25 ARG B CA 1
ATOM 1391 C C . ARG B 1 26 ? 10.085 5.679 39.529 1.00 79.02 25 ARG B C 1
ATOM 1392 O O . ARG B 1 26 ? 9.438 4.825 38.921 1.00 79.31 25 ARG B O 1
ATOM 1400 N N . ASP B 1 27 ? 11.392 5.870 39.363 1.00 104.25 26 ASP B N 1
ATOM 1401 C CA . ASP B 1 27 ? 12.202 5.087 38.432 1.00 110.58 26 ASP B CA 1
ATOM 1402 C C . ASP B 1 27 ? 11.615 3.750 38.009 1.00 111.91 26 ASP B C 1
ATOM 1403 O O . ASP B 1 27 ? 11.154 2.961 38.835 1.00 111.84 26 ASP B O 1
ATOM 1408 N N . GLY B 1 28 ? 11.649 3.507 36.704 1.00 102.79 27 GLY B N 1
ATOM 1409 C CA . GLY B 1 28 ? 11.122 2.274 36.162 1.00 105.98 27 GLY B CA 1
ATOM 1410 C C . GLY B 1 28 ? 9.975 2.555 35.216 1.00 103.34 27 GLY B C 1
ATOM 1411 O O . GLY B 1 28 ? 10.022 2.185 34.043 1.00 101.95 27 GLY B O 1
ATOM 1412 N N . ASN B 1 29 ? 8.944 3.223 35.725 1.00 107.59 28 ASN B N 1
ATOM 1413 C CA . ASN B 1 29 ? 7.775 3.550 34.922 1.00 103.37 28 ASN B CA 1
ATOM 1414 C C . ASN B 1 29 ? 7.604 5.050 34.705 1.00 91.89 28 ASN B C 1
ATOM 1415 O O . ASN B 1 29 ? 7.613 5.832 35.656 1.00 87.68 28 ASN B O 1
ATOM 1420 N N . PRO B 1 30 ? 7.451 5.471 33.439 1.00 77.60 29 PRO B N 1
ATOM 1421 C CA . PRO B 1 30 ? 7.275 6.888 33.112 1.00 69.08 29 PRO B CA 1
ATOM 1422 C C . PRO B 1 30 ? 5.934 7.379 33.641 1.00 57.85 29 PRO B C 1
ATOM 1423 O O . PRO B 1 30 ? 5.041 6.578 33.918 1.00 59.20 29 PRO B O 1
ATOM 1427 N N . VAL B 1 31 ? 5.788 8.690 33.783 1.00 48.40 30 VAL B N 1
ATOM 1428 C CA . VAL B 1 31 ? 4.542 9.237 34.295 1.00 37.35 30 VAL B CA 1
ATOM 1429 C C . VAL B 1 31 ? 3.702 9.908 33.223 1.00 22.21 30 VAL B C 1
ATOM 1430 O O . VAL B 1 31 ? 4.212 10.356 32.195 1.00 23.90 30 VAL B O 1
ATOM 1434 N N . VAL B 1 32 ? 2.398 9.977 33.468 1.00 20.66 31 VAL B N 1
ATOM 1435 C CA . VAL B 1 32 ? 1.473 10.593 32.523 1.00 17.30 31 VAL B CA 1
ATOM 1436 C C . VAL B 1 32 ? 0.587 11.626 33.211 1.00 15.86 31 VAL B C 1
ATOM 1437 O O . VAL B 1 32 ? -0.425 11.282 33.822 1.00 19.54 31 VAL B O 1
ATOM 1441 N N . LEU B 1 33 ? 0.973 12.894 33.107 1.00 20.48 32 LEU B N 1
ATOM 1442 C CA . LEU B 1 33 ? 0.212 13.979 33.715 1.00 22.26 32 LEU B CA 1
ATOM 1443 C C . LEU B 1 33 ? -1.172 14.098 33.086 1.00 20.60 32 LEU B C 1
ATOM 1444 O O . LEU B 1 33 ? -1.506 13.364 32.155 1.00 15.83 32 LEU B O 1
ATOM 1449 N N . LEU B 1 34 ? -1.973 15.025 33.600 1.00 14.98 33 LEU B N 1
ATOM 1450 C CA . LEU B 1 34 ? -3.322 15.239 33.090 1.00 15.01 33 LEU B CA 1
ATOM 1451 C C . LEU B 1 34 ? -3.866 16.600 33.513 1.00 16.86 33 LEU B C 1
ATOM 1452 O O . LEU B 1 34 ? -4.108 16.841 34.695 1.00 17.36 33 LEU B O 1
ATOM 1457 N N . PHE B 1 35 ? -4.055 17.484 32.539 1.00 12.86 34 PHE B N 1
ATOM 1458 C CA . PHE B 1 35 ? -4.576 18.819 32.807 1.00 15.46 34 PHE B CA 1
ATOM 1459 C C . PHE B 1 35 ? -6.006 18.961 32.296 1.00 15.56 34 PHE B C 1
ATOM 1460 O O . PHE B 1 35 ? -6.263 18.832 31.099 1.00 14.75 34 PHE B O 1
ATOM 1468 N N . LEU B 1 36 ? -6.933 19.226 33.211 1.00 14.25 35 LEU B N 1
ATOM 1469 C CA . LEU B 1 36 ? -8.339 19.378 32.853 1.00 12.03 35 LEU B CA 1
ATOM 1470 C C . LEU B 1 36 ? -8.907 20.693 33.375 1.00 19.47 35 LEU B C 1
ATOM 1471 O O . LEU B 1 36 ? -8.671 21.071 34.523 1.00 18.86 35 LEU B O 1
ATOM 1476 N N . ASP B 1 37 ? -9.659 21.385 32.525 1.00 19.02 36 ASP B N 1
ATOM 1477 C CA . ASP B 1 37 ? -10.271 22.654 32.899 1.00 20.22 36 ASP B CA 1
ATOM 1478 C C . ASP B 1 37 ? -11.788 22.589 32.760 1.00 21.91 36 ASP B C 1
ATOM 1479 O O . ASP B 1 37 ? -12.309 22.000 31.814 1.00 18.08 36 ASP B O 1
ATOM 1484 N N . VAL B 1 38 ? -12.492 23.198 33.709 1.00 16.53 37 VAL B N 1
ATOM 1485 C CA . VAL B 1 38 ? -13.948 23.200 33.696 1.00 17.72 37 VAL B CA 1
ATOM 1486 C C . VAL B 1 38 ? -14.281 24.332 32.742 1.00 16.93 37 VAL B C 1
ATOM 1487 O O . VAL B 1 38 ? -14.106 25.505 33.080 1.00 18.10 37 VAL B O 1
ATOM 1491 N N . ASP B 1 39 ? -14.735 23.979 31.542 1.00 15.36 38 ASP B N 1
ATOM 1492 C CA . ASP B 1 39 ? -15.044 24.974 30.525 1.00 24.53 38 ASP B CA 1
ATOM 1493 C C . ASP B 1 39 ? -15.954 26.080 31.040 1.00 25.34 38 ASP B C 1
ATOM 1494 O O . ASP B 1 39 ? -16.912 25.828 31.780 1.00 22.85 38 ASP B O 1
ATOM 1499 N N . ASN B 1 40 ? -15.628 27.308 30.644 1.00 21.53 39 ASN B N 1
ATOM 1500 C CA . ASN B 1 40 ? -16.389 28.491 31.021 1.00 23.55 39 ASN B CA 1
ATOM 1501 C C . ASN B 1 40 ? -16.670 28.583 32.522 1.00 28.81 39 ASN B C 1
ATOM 1502 O O . ASN B 1 40 ? -17.731 29.061 32.928 1.00 23.70 39 ASN B O 1
ATOM 1507 N N . PHE B 1 41 ? -15.733 28.134 33.352 1.00 18.48 40 PHE B N 1
ATOM 1508 C CA . PHE B 1 41 ? -15.968 28.208 34.787 1.00 17.00 40 PHE B CA 1
ATOM 1509 C C . PHE B 1 41 ? -16.184 29.634 35.271 1.00 14.77 40 PHE B C 1
ATOM 1510 O O . PHE B 1 41 ? -17.004 29.872 36.157 1.00 22.10 40 PHE B O 1
ATOM 1518 N N . LYS B 1 42 ? -15.435 30.576 34.703 1.00 15.05 41 LYS B N 1
ATOM 1519 C CA . LYS B 1 42 ? -15.547 31.981 35.096 1.00 21.96 41 LYS B CA 1
ATOM 1520 C C . LYS B 1 42 ? -16.986 32.485 34.962 1.00 22.78 41 LYS B C 1
ATOM 1521 O O . LYS B 1 42 ? -17.534 33.079 35.894 1.00 19.27 41 LYS B O 1
ATOM 1527 N N . SER B 1 43 ? -17.587 32.256 33.798 1.00 15.89 42 SER B N 1
ATOM 1528 C CA . SER B 1 43 ? -18.964 32.676 33.542 1.00 21.62 42 SER B CA 1
ATOM 1529 C C . SER B 1 43 ? -19.922 32.020 34.542 1.00 22.25 42 SER B C 1
ATOM 1530 O O . SER B 1 43 ? -20.842 32.653 35.047 1.00 22.25 42 SER B O 1
ATOM 1533 N N . ILE B 1 44 ? -19.699 30.740 34.816 1.00 20.97 43 ILE B N 1
ATOM 1534 C CA . ILE B 1 44 ? -20.528 30.005 35.764 1.00 20.53 43 ILE B CA 1
ATOM 1535 C C . ILE B 1 44 ? -20.445 30.663 37.140 1.00 19.81 43 ILE B C 1
ATOM 1536 O O . ILE B 1 44 ? -21.457 30.902 37.796 1.00 21.21 43 ILE B O 1
ATOM 1541 N N . ASN B 1 45 ? -19.221 30.954 37.561 1.00 16.79 44 ASN B N 1
ATOM 1542 C CA . ASN B 1 45 ? -18.964 31.576 38.850 1.00 16.69 44 ASN B CA 1
ATOM 1543 C C . ASN B 1 45 ? -19.577 32.983 38.939 1.00 20.31 44 ASN B C 1
ATOM 1544 O O . ASN B 1 45 ? -20.096 33.374 39.984 1.00 24.25 44 ASN B O 1
ATOM 1549 N N . ASP B 1 46 ? -19.519 33.731 37.838 1.00 20.03 45 ASP B N 1
ATOM 1550 C CA . ASP B 1 46 ? -20.069 35.088 37.792 1.00 19.50 45 ASP B CA 1
ATOM 1551 C C . ASP B 1 46 ? -21.595 35.083 37.833 1.00 17.57 45 ASP B C 1
ATOM 1552 O O . ASP B 1 46 ? -22.215 36.047 38.279 1.00 24.84 45 ASP B O 1
ATOM 1557 N N . SER B 1 47 ? -22.197 34.000 37.356 1.00 15.98 46 SER B N 1
ATOM 1558 C CA . SER B 1 47 ? -23.651 33.898 37.315 1.00 17.99 46 SER B CA 1
ATOM 1559 C C . SER B 1 47 ? -24.278 33.208 38.521 1.00 23.93 46 SER B C 1
ATOM 1560 O O . SER B 1 47 ? -25.341 33.623 38.986 1.00 24.35 46 SER B O 1
ATOM 1563 N N . LEU B 1 48 ? -23.626 32.172 39.045 1.00 18.97 47 LEU B N 1
ATOM 1564 C CA . LEU B 1 48 ? -24.185 31.446 40.183 1.00 23.52 47 LEU B CA 1
ATOM 1565 C C . LEU B 1 48 ? -23.593 31.820 41.543 1.00 20.77 47 LEU B C 1
ATOM 1566 O O . LEU B 1 48 ? -24.073 31.355 42.571 1.00 23.69 47 LEU B O 1
ATOM 1571 N N . GLY B 1 49 ? -22.550 32.647 41.556 1.00 15.07 48 GLY B N 1
ATOM 1572 C CA . GLY B 1 49 ? -21.949 33.041 42.826 1.00 18.39 48 GLY B CA 1
ATOM 1573 C C . GLY B 1 49 ? -20.781 32.150 43.223 1.00 22.31 48 GLY B C 1
ATOM 1574 O O . GLY B 1 49 ? -20.730 30.982 42.830 1.00 19.63 48 GLY B O 1
ATOM 1575 N N . HIS B 1 50 ? -19.850 32.677 44.017 1.00 18.71 49 HIS B N 1
ATOM 1576 C CA . HIS B 1 50 ? -18.684 31.892 44.396 1.00 20.23 49 HIS B CA 1
ATOM 1577 C C . HIS B 1 50 ? -18.992 30.698 45.294 1.00 20.74 49 HIS B C 1
ATOM 1578 O O . HIS B 1 50 ? -18.286 29.692 45.241 1.00 22.21 49 HIS B O 1
ATOM 1585 N N . LEU B 1 51 ? -20.033 30.796 46.118 1.00 17.58 50 LEU B N 1
ATOM 1586 C CA . LEU B 1 51 ? -20.381 29.673 46.983 1.00 22.53 50 LEU B CA 1
ATOM 1587 C C . LEU B 1 51 ? -20.727 28.453 46.126 1.00 20.70 50 LEU B C 1
ATOM 1588 O O . LEU B 1 51 ? -20.339 27.329 46.444 1.00 19.41 50 LEU B O 1
ATOM 1593 N N . VAL B 1 52 ? -21.454 28.673 45.037 1.00 16.05 51 VAL B N 1
ATOM 1594 C CA . VAL B 1 52 ? -21.815 27.572 44.150 1.00 17.02 51 VAL B CA 1
ATOM 1595 C C . VAL B 1 52 ? -20.607 27.156 43.308 1.00 13.49 51 VAL B C 1
ATOM 1596 O O . VAL B 1 52 ? -20.356 25.971 43.128 1.00 11.18 51 VAL B O 1
ATOM 1600 N N . GLY B 1 53 ? -19.857 28.133 42.810 1.00 17.47 52 GLY B N 1
ATOM 1601 C CA . GLY B 1 53 ? -18.678 27.832 42.009 1.00 16.46 52 GLY B CA 1
ATOM 1602 C C . GLY B 1 53 ? -17.654 27.021 42.786 1.00 21.61 52 GLY B C 1
ATOM 1603 O O . GLY B 1 53 ? -17.085 26.055 42.266 1.00 19.13 52 GLY B O 1
ATOM 1604 N N . ASP B 1 54 ? -17.408 27.418 44.033 1.00 21.22 53 ASP B N 1
ATOM 1605 C CA . ASP B 1 54 ? -16.465 26.702 44.887 1.00 15.39 53 ASP B CA 1
ATOM 1606 C C . ASP B 1 54 ? -16.963 25.275 45.089 1.00 12.93 53 ASP B C 1
ATOM 1607 O O . ASP B 1 54 ? -16.203 24.321 44.960 1.00 14.17 53 ASP B O 1
ATOM 1612 N N . ARG B 1 55 ? -18.242 25.123 45.415 1.00 16.03 54 ARG B N 1
ATOM 1613 C CA . ARG B 1 55 ? -18.778 23.784 45.635 1.00 14.31 54 ARG B CA 1
ATOM 1614 C C . ARG B 1 55 ? -18.578 22.920 44.391 1.00 13.07 54 ARG B C 1
ATOM 1615 O O . ARG B 1 55 ? -18.250 21.733 44.487 1.00 9.05 54 ARG B O 1
ATOM 1623 N N . LEU B 1 56 ? -18.752 23.521 43.221 1.00 18.91 55 LEU B N 1
ATOM 1624 C CA . LEU B 1 56 ? -18.581 22.795 41.969 1.00 16.24 55 LEU B CA 1
ATOM 1625 C C . LEU B 1 56 ? -17.131 22.316 41.819 1.00 13.62 55 LEU B C 1
ATOM 1626 O O . LEU B 1 56 ? -16.880 21.187 41.397 1.00 14.85 55 LEU B O 1
ATOM 1631 N N . LEU B 1 57 ? -16.180 23.174 42.166 1.00 17.32 56 LEU B N 1
ATOM 1632 C CA . LEU B 1 57 ? -14.774 22.809 42.069 1.00 18.07 56 LEU B CA 1
ATOM 1633 C C . LEU B 1 57 ? -14.448 21.679 43.043 1.00 13.27 56 LEU B C 1
ATOM 1634 O O . LEU B 1 57 ? -13.765 20.727 42.681 1.00 11.65 56 LEU B O 1
ATOM 1639 N N . ARG B 1 58 ? -14.941 21.781 44.274 1.00 13.72 57 ARG B N 1
ATOM 1640 C CA . ARG B 1 58 ? -14.687 20.745 45.270 1.00 16.73 57 ARG B CA 1
ATOM 1641 C C . ARG B 1 58 ? -15.314 19.417 44.847 1.00 18.09 57 ARG B C 1
ATOM 1642 O O . ARG B 1 58 ? -14.688 18.364 44.964 1.00 15.75 57 ARG B O 1
ATOM 1650 N N . ALA B 1 59 ? -16.546 19.462 44.350 1.00 15.99 58 ALA B N 1
ATOM 1651 C CA . ALA B 1 59 ? -17.223 18.240 43.916 1.00 10.85 58 ALA B CA 1
ATOM 1652 C C . ALA B 1 59 ? -16.486 17.619 42.731 1.00 11.33 58 ALA B C 1
ATOM 1653 O O . ALA B 1 59 ? -16.291 16.407 42.676 1.00 13.14 58 ALA B O 1
ATOM 1655 N N . THR B 1 60 ? -16.084 18.457 41.782 1.00 16.61 59 THR B N 1
ATOM 1656 C CA . THR B 1 60 ? -15.372 17.983 40.607 1.00 14.82 59 THR B CA 1
ATOM 1657 C C . THR B 1 60 ? -14.121 17.188 41.002 1.00 17.65 59 THR B C 1
ATOM 1658 O O . THR B 1 60 ? -13.892 16.087 40.497 1.00 17.67 59 THR B O 1
ATOM 1662 N N . ALA B 1 61 ? -13.327 17.733 41.918 1.00 12.16 60 ALA B N 1
ATOM 1663 C CA . ALA B 1 61 ? -12.109 17.057 42.357 1.00 17.36 60 ALA B CA 1
ATOM 1664 C C . ALA B 1 61 ? -12.409 15.687 42.983 1.00 16.29 60 ALA B C 1
ATOM 1665 O O . ALA B 1 61 ? -11.704 1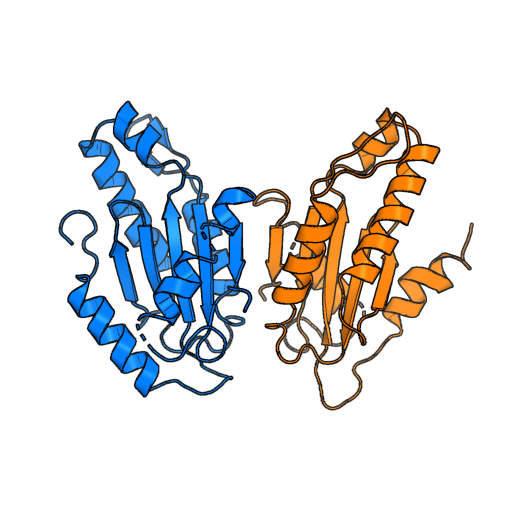4.709 42.729 1.00 17.41 60 ALA B O 1
ATOM 1667 N N . GLU B 1 62 ? -13.457 15.610 43.793 1.00 15.46 61 GLU B N 1
ATOM 1668 C CA . GLU B 1 62 ? -13.796 14.338 44.417 1.00 17.72 61 GLU B CA 1
ATOM 1669 C C . GLU B 1 62 ? -14.259 13.329 43.371 1.00 18.52 61 GLU B C 1
ATOM 1670 O O . GLU B 1 62 ? -13.988 12.131 43.485 1.00 13.59 61 GLU B O 1
ATOM 1676 N N . ARG B 1 63 ? -14.954 13.811 42.345 1.00 14.36 62 ARG B N 1
ATOM 1677 C CA . ARG B 1 63 ? -15.408 12.922 41.287 1.00 14.28 62 ARG B CA 1
ATOM 1678 C C . ARG B 1 63 ? -14.205 12.363 40.537 1.00 15.18 62 ARG B C 1
ATOM 1679 O O . ARG B 1 63 ? -14.137 11.166 40.258 1.00 11.82 62 ARG B O 1
ATOM 1687 N N . ILE B 1 64 ? -13.263 13.241 40.208 1.00 14.90 63 ILE B N 1
ATOM 1688 C CA . ILE B 1 64 ? -12.052 12.839 39.504 1.00 13.11 63 ILE B CA 1
ATOM 1689 C C . ILE B 1 64 ? -11.336 11.776 40.338 1.00 15.38 63 ILE B C 1
ATOM 1690 O O . ILE B 1 64 ? -10.936 10.734 39.825 1.00 15.50 63 ILE B O 1
ATOM 1695 N N . ARG B 1 65 ? -11.190 12.042 41.631 1.00 11.17 64 ARG B N 1
ATOM 1696 C CA . ARG B 1 65 ? -10.512 11.107 42.526 1.00 16.24 64 ARG B CA 1
ATOM 1697 C C . ARG B 1 65 ? -11.136 9.725 42.497 1.00 18.05 64 ARG B C 1
ATOM 1698 O O . ARG B 1 65 ? -10.443 8.716 42.631 1.00 15.29 64 ARG B O 1
ATOM 1706 N N . THR B 1 66 ? -12.448 9.679 42.309 1.00 15.77 65 THR B N 1
ATOM 1707 C CA . THR B 1 66 ? -13.157 8.410 42.260 1.00 15.20 65 THR B CA 1
ATOM 1708 C C . THR B 1 66 ? -12.967 7.686 40.918 1.00 22.98 65 THR B C 1
ATOM 1709 O O . THR B 1 66 ? -13.122 6.469 40.835 1.00 25.74 65 THR B O 1
ATOM 1713 N N . ALA B 1 67 ? -12.626 8.432 39.872 1.00 25.05 66 ALA B N 1
ATOM 1714 C CA . ALA B 1 67 ? -12.458 7.845 38.545 1.00 27.61 66 ALA B CA 1
ATOM 1715 C C . ALA B 1 67 ? -11.044 7.391 38.179 1.00 30.19 66 ALA B C 1
ATOM 1716 O O . ALA B 1 67 ? -10.851 6.735 37.155 1.00 32.40 66 ALA B O 1
ATOM 1718 N N . VAL B 1 68 ? -10.057 7.728 39.002 1.00 27.09 67 VAL B N 1
ATOM 1719 C CA . VAL B 1 68 ? -8.685 7.342 38.695 1.00 28.01 67 VAL B CA 1
ATOM 1720 C C . VAL B 1 68 ? -8.247 6.041 39.353 1.00 33.31 67 VAL B C 1
ATOM 1721 O O . VAL B 1 68 ? -8.906 5.532 40.261 1.00 31.82 67 VAL B O 1
ATOM 1725 N N . ARG B 1 69 ? -7.121 5.513 38.883 1.00 28.07 68 ARG B N 1
ATOM 1726 C CA . ARG B 1 69 ? -6.568 4.262 39.389 1.00 29.90 68 ARG B CA 1
ATOM 1727 C C . ARG B 1 69 ? -5.969 4.388 40.788 1.00 30.82 68 ARG B C 1
ATOM 1728 O O . ARG B 1 69 ? -5.661 5.487 41.254 1.00 29.53 68 ARG B O 1
ATOM 1736 N N . ASP B 1 70 ? -5.809 3.243 41.445 1.00 34.27 69 ASP B N 1
ATOM 1737 C CA . ASP B 1 70 ? -5.280 3.165 42.802 1.00 42.08 69 ASP B CA 1
ATOM 1738 C C . ASP B 1 70 ? -3.989 3.952 43.042 1.00 46.77 69 ASP B C 1
ATOM 1739 O O . ASP B 1 70 ? -3.789 4.494 44.125 1.00 47.41 69 ASP B O 1
ATOM 1744 N N . GLY B 1 71 ? -3.118 4.024 42.040 1.00 33.06 70 GLY B N 1
ATOM 1745 C CA . GLY B 1 71 ? -1.866 4.738 42.224 1.00 34.46 70 GLY B CA 1
ATOM 1746 C C . GLY B 1 71 ? -1.818 6.147 41.660 1.00 34.70 70 GLY B C 1
ATOM 1747 O O . GLY B 1 71 ? -0.740 6.724 41.515 1.00 38.07 70 GLY B O 1
ATOM 1748 N N . ASP B 1 72 ? -2.985 6.710 41.361 1.00 25.95 71 ASP B N 1
ATOM 1749 C CA . ASP B 1 72 ? -3.075 8.047 40.787 1.00 20.74 71 ASP B CA 1
ATOM 1750 C C . ASP B 1 72 ? -3.435 9.116 41.814 1.00 25.84 71 ASP B C 1
ATOM 1751 O O . ASP B 1 72 ? -4.202 8.866 42.744 1.00 30.13 71 ASP B O 1
ATOM 1756 N N . THR B 1 73 ? -2.886 10.315 41.634 1.00 27.82 72 THR B N 1
ATOM 1757 C CA . THR B 1 73 ? -3.149 11.421 42.550 1.00 27.58 72 THR B CA 1
ATOM 1758 C C . THR B 1 73 ? -3.857 12.576 41.841 1.00 26.32 72 THR B C 1
ATOM 1759 O O . THR B 1 73 ? -3.722 12.750 40.625 1.00 21.54 72 THR B O 1
ATOM 1763 N N . VAL B 1 74 ? -4.606 13.365 42.604 1.00 23.78 73 VAL B N 1
ATOM 1764 C CA . VAL B 1 74 ? -5.344 14.496 42.047 1.00 19.55 73 VAL B CA 1
ATOM 1765 C C . VAL B 1 74 ? -5.106 15.775 42.841 1.00 23.01 73 VAL B C 1
ATOM 1766 O O . VAL B 1 74 ? -5.087 15.757 44.070 1.00 21.27 73 VAL B O 1
ATOM 1770 N N . ALA B 1 75 ? -4.922 16.890 42.142 1.00 18.11 74 ALA B N 1
ATOM 1771 C CA . ALA B 1 75 ? -4.700 18.162 42.821 1.00 17.79 74 ALA B CA 1
ATOM 1772 C C . ALA B 1 75 ? -5.342 19.342 42.102 1.00 22.52 74 ALA B C 1
ATOM 1773 O O . ALA B 1 75 ? -5.276 19.445 40.877 1.00 21.71 74 ALA B O 1
ATOM 1775 N N . ARG B 1 76 ? -5.987 20.220 42.867 1.00 20.89 75 ARG B N 1
ATOM 1776 C CA . ARG B 1 76 ? -6.597 21.410 42.286 1.00 20.67 75 ARG B CA 1
ATOM 1777 C C . ARG B 1 76 ? -5.469 22.412 42.150 1.00 25.81 75 ARG B C 1
ATOM 1778 O O . ARG B 1 76 ? -4.592 22.481 43.015 1.00 23.75 75 ARG B O 1
ATOM 1786 N N . ILE B 1 77 ? -5.491 23.186 41.070 1.00 18.13 76 ILE B N 1
ATOM 1787 C CA . ILE B 1 77 ? -4.450 24.169 40.818 1.00 19.86 76 ILE B CA 1
ATOM 1788 C C . ILE B 1 77 ? -4.980 25.307 39.949 1.00 19.89 76 ILE B C 1
ATOM 1789 O O . ILE B 1 77 ? -6.050 25.198 39.347 1.00 25.27 76 ILE B O 1
ATOM 1794 N N . GLY B 1 78 ? -4.221 26.395 39.882 1.00 25.66 77 GLY B N 1
ATOM 1795 C CA . GLY B 1 78 ? -4.622 27.526 39.064 1.00 25.32 77 GLY B CA 1
ATOM 1796 C C . GLY B 1 78 ? -5.994 28.078 39.387 1.00 27.20 77 GLY B C 1
ATOM 1797 O O . GLY B 1 78 ? -6.628 28.713 38.543 1.00 23.79 77 GLY B O 1
ATOM 1798 N N . GLY B 1 79 ? -6.455 27.834 40.609 1.00 35.56 78 GLY B N 1
ATOM 1799 C CA . GLY B 1 79 ? -7.753 28.329 41.024 1.00 37.57 78 GLY B CA 1
ATOM 1800 C C . GLY B 1 79 ? -8.913 27.426 40.656 1.00 32.08 78 GLY B C 1
ATOM 1801 O O . GLY B 1 79 ? -9.609 26.913 41.537 1.00 29.79 78 GLY B O 1
ATOM 1802 N N . ASP B 1 80 ? -9.117 27.225 39.355 1.00 34.37 79 ASP B N 1
ATOM 1803 C CA . ASP B 1 80 ? -10.210 26.391 38.872 1.00 27.50 79 ASP B CA 1
ATOM 1804 C C . ASP B 1 80 ? -9.794 25.264 37.919 1.00 26.23 79 ASP B C 1
ATOM 1805 O O . ASP B 1 80 ? -10.594 24.819 37.096 1.00 23.73 79 ASP B O 1
ATOM 1810 N N . LYS B 1 81 ? -8.589 24.773 38.029 1.00 24.84 80 LYS B N 1
ATOM 1811 C CA . LYS B 1 81 ? -8.118 23.689 37.213 1.00 22.43 80 LYS B CA 1
ATOM 1812 C C . LYS B 1 81 ? -7.742 22.476 38.044 1.00 18.07 80 LYS B C 1
ATOM 1813 O O . LYS B 1 81 ? -7.723 22.553 39.232 1.00 22.59 80 LYS B O 1
ATOM 1819 N N . PHE B 1 82 ? -7.453 21.381 37.380 1.00 15.58 81 PHE B N 1
ATOM 1820 C CA . PHE B 1 82 ? -7.148 20.145 38.082 1.00 16.52 81 PHE B CA 1
ATOM 1821 C C . PHE B 1 82 ? -6.041 19.396 37.358 1.00 20.17 81 PHE B C 1
ATOM 1822 O O . PHE B 1 82 ? -5.993 19.380 36.132 1.00 20.23 81 PHE B O 1
ATOM 1830 N N . THR B 1 83 ? -5.142 18.784 38.115 1.00 14.28 82 THR B N 1
ATOM 1831 C CA . THR B 1 83 ? -4.080 18.006 37.509 1.00 15.03 82 THR B CA 1
ATOM 1832 C C . THR B 1 83 ? -4.165 16.594 38.071 1.00 19.84 82 THR B C 1
ATOM 1833 O O . THR B 1 83 ? -4.495 16.407 39.238 1.00 22.14 82 THR B O 1
ATOM 1837 N N . ILE B 1 84 ? -3.902 15.603 37.226 1.00 13.56 83 ILE B N 1
ATOM 1838 C CA . ILE B 1 84 ? -3.936 14.212 37.646 1.00 19.07 83 ILE B CA 1
ATOM 1839 C C . IL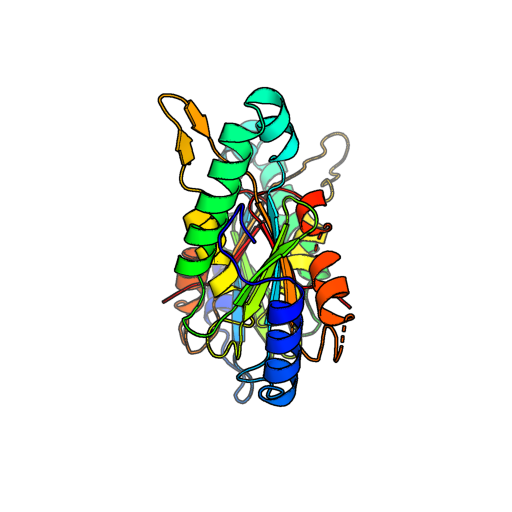E B 1 84 ? -2.638 13.546 37.219 1.00 21.80 83 ILE B C 1
ATOM 1840 O O . ILE B 1 84 ? -2.273 13.573 36.040 1.00 15.35 83 ILE B O 1
ATOM 1845 N N . LEU B 1 85 ? -1.936 12.968 38.186 1.00 17.31 84 LEU B N 1
ATOM 1846 C CA . LEU B 1 85 ? -0.676 12.291 37.919 1.00 18.83 84 LEU B CA 1
ATOM 1847 C C . LEU B 1 85 ? -0.881 10.785 37.946 1.00 22.55 84 LEU B C 1
ATOM 1848 O O . LEU B 1 85 ? -1.344 10.239 38.944 1.00 24.22 84 LEU B O 1
ATOM 1853 N N . LEU B 1 86 ? -0.535 10.121 36.847 1.00 18.77 85 LEU B N 1
ATOM 1854 C CA . LEU B 1 86 ? -0.663 8.670 36.761 1.00 29.08 85 LEU B CA 1
ATOM 1855 C C . LEU B 1 86 ? 0.722 8.049 36.924 1.00 39.74 85 LEU B C 1
ATOM 1856 O O . LEU B 1 86 ? 1.612 8.264 36.099 1.00 34.74 85 LEU B O 1
ATOM 1861 N N . ASN B 1 87 ? 0.901 7.288 37.996 1.00 64.48 86 ASN B N 1
ATOM 1862 C CA . ASN B 1 87 ? 2.175 6.639 38.270 1.00 80.02 86 ASN B CA 1
ATOM 1863 C C . ASN B 1 87 ? 2.156 5.203 37.757 1.00 87.99 86 ASN B C 1
ATOM 1864 O O . ASN B 1 87 ? 1.597 4.309 38.392 1.00 93.25 86 ASN B O 1
ATOM 1869 N N . GLY B 1 88 ? 2.772 4.994 36.598 1.00 77.97 87 GLY B N 1
ATOM 1870 C CA . GLY B 1 88 ? 2.809 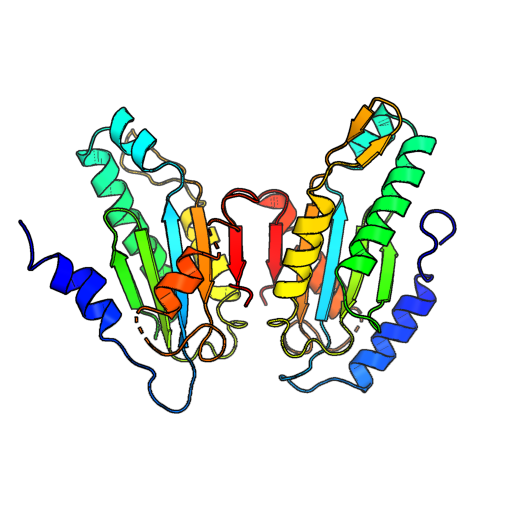3.672 36.000 1.00 82.19 87 GLY B CA 1
ATOM 1871 C C . GLY B 1 88 ? 2.241 3.735 34.597 1.00 79.80 87 GLY B C 1
ATOM 1872 O O . GLY B 1 88 ? 2.920 3.409 33.624 1.00 80.99 87 GLY B O 1
ATOM 1873 N N . ALA B 1 89 ? 0.984 4.159 34.502 1.00 68.87 88 ALA B N 1
ATOM 1874 C CA . ALA B 1 89 ? 0.291 4.297 33.224 1.00 62.38 88 ALA B CA 1
ATOM 1875 C C . ALA B 1 89 ? 0.164 2.988 32.448 1.00 61.18 88 ALA B C 1
ATOM 1876 O O . ALA B 1 89 ? -0.382 2.966 31.343 1.00 54.09 88 ALA B O 1
ATOM 1878 N N . LYS B 1 90 ? 0.655 1.899 33.030 1.00 70.39 89 LYS B N 1
ATOM 1879 C CA . LYS B 1 90 ? 0.593 0.598 32.375 1.00 74.70 89 LYS B CA 1
ATOM 1880 C C . LYS B 1 90 ? -0.839 0.144 32.091 1.00 62.64 89 LYS B C 1
ATOM 1881 O O . LYS B 1 90 ? -1.684 0.120 32.987 1.00 57.51 89 LYS B O 1
ATOM 1887 N N . ASP B 1 91 ? -1.098 -0.209 30.835 1.00 64.73 90 ASP B N 1
ATOM 1888 C CA . ASP B 1 91 ? -2.408 -0.687 30.407 1.00 62.18 90 ASP B CA 1
ATOM 1889 C C . ASP B 1 91 ? -3.505 0.377 30.400 1.00 49.23 90 ASP B C 1
ATOM 1890 O O . ASP B 1 91 ? -4.691 0.047 30.343 1.00 45.97 90 ASP B O 1
ATOM 1895 N N . THR B 1 92 ? -3.112 1.646 30.450 1.00 34.48 91 THR B N 1
ATOM 1896 C CA . THR B 1 92 ? -4.082 2.739 30.445 1.00 25.00 91 THR B CA 1
ATOM 1897 C C . THR B 1 92 ? -4.028 3.465 29.108 1.00 20.26 91 THR B C 1
ATOM 1898 O O . THR B 1 92 ? -4.766 4.425 28.890 1.00 22.78 91 THR B O 1
ATOM 1902 N N . LEU B 1 93 ? -3.153 2.995 28.220 1.00 23.01 92 LEU B N 1
ATOM 1903 C CA . LEU B 1 93 ? -2.974 3.591 26.898 1.00 24.48 92 LEU B CA 1
ATOM 1904 C C . LEU B 1 93 ? -2.494 5.025 27.036 1.00 22.53 92 LEU B C 1
ATOM 1905 O O . LEU B 1 93 ? -3.090 5.964 26.493 1.00 21.32 92 LEU B O 1
ATOM 1910 N N . ASN B 1 94 ? -1.403 5.179 27.779 1.00 21.84 93 ASN B N 1
ATOM 1911 C CA . ASN B 1 94 ? -0.811 6.480 28.022 1.00 20.84 93 ASN B CA 1
ATOM 1912 C C . ASN B 1 94 ? -1.796 7.395 28.743 1.00 19.45 93 ASN B C 1
ATOM 1913 O O . ASN B 1 94 ? -1.733 8.618 28.606 1.00 14.30 93 ASN B O 1
ATOM 1918 N N . GLY B 1 95 ? -2.701 6.791 29.511 1.00 20.83 94 GLY B N 1
ATOM 1919 C CA . GLY B 1 95 ? -3.670 7.562 30.275 1.00 19.34 94 GLY B CA 1
ATOM 1920 C C . GLY B 1 95 ? -5.024 7.787 29.624 1.00 22.50 94 GLY B C 1
ATOM 1921 O O . GLY B 1 95 ? -5.969 8.216 30.291 1.00 19.80 94 GLY B O 1
ATOM 1922 N N . ALA B 1 96 ? -5.119 7.503 28.328 1.00 17.40 95 ALA B N 1
ATOM 1923 C CA . ALA B 1 96 ? -6.360 7.687 27.580 1.00 13.84 95 ALA B CA 1
ATOM 1924 C C . ALA B 1 96 ? -7.573 7.041 28.242 1.00 12.32 95 ALA B C 1
ATOM 1925 O O . ALA B 1 96 ? -8.646 7.632 28.277 1.00 12.49 95 ALA B O 1
ATOM 1927 N N . LEU B 1 97 ? -7.407 5.826 28.759 1.00 16.07 96 LEU B N 1
ATOM 1928 C CA . LEU B 1 97 ? -8.518 5.133 29.401 1.00 18.67 96 LEU B CA 1
ATOM 1929 C C . LEU B 1 97 ? -8.948 5.810 30.694 1.00 18.48 96 LEU B C 1
ATOM 1930 O O . LEU B 1 97 ? -10.130 5.807 31.037 1.00 15.44 96 LEU B O 1
ATOM 1935 N N . VAL B 1 98 ? -7.995 6.396 31.413 1.00 16.02 97 VAL B N 1
ATOM 1936 C CA . VAL B 1 98 ? -8.329 7.096 32.650 1.00 17.63 97 VAL B CA 1
ATOM 1937 C C . VAL B 1 98 ? -9.065 8.391 32.300 1.00 14.57 97 VAL B C 1
ATOM 1938 O O . VAL B 1 98 ? -10.064 8.739 32.934 1.00 14.24 97 VAL B O 1
ATOM 1942 N N . ALA B 1 99 ? -8.575 9.104 31.290 1.00 15.78 98 ALA B N 1
ATOM 1943 C CA . ALA B 1 99 ? -9.216 10.347 30.880 1.00 14.03 98 ALA B CA 1
ATOM 1944 C C . ALA B 1 99 ? -10.686 10.097 30.525 1.00 12.20 98 ALA B C 1
ATOM 1945 O O . ALA B 1 99 ? -11.561 10.911 30.843 1.00 12.81 98 ALA B O 1
ATOM 1947 N N . GLN B 1 100 ? -10.949 8.974 29.863 1.00 15.74 99 GLN B N 1
ATOM 1948 C CA . GLN B 1 100 ? -12.308 8.618 29.466 1.00 15.28 99 GLN B CA 1
ATOM 1949 C C . GLN B 1 100 ? -13.184 8.308 30.676 1.00 17.13 99 GLN B C 1
ATOM 1950 O O . GLN B 1 100 ? -14.377 8.617 30.676 1.00 14.96 99 GLN B O 1
ATOM 1956 N N . LYS B 1 101 ? -12.609 7.687 31.701 1.00 18.89 100 LYS B N 1
ATOM 1957 C CA . LYS B 1 101 ? -13.384 7.401 32.901 1.00 20.56 100 LYS B CA 1
ATOM 1958 C C . LYS B 1 101 ? -13.687 8.724 33.602 1.00 20.60 100 LYS B C 1
ATOM 1959 O O . LYS B 1 101 ? -14.779 8.913 34.128 1.00 20.24 100 LYS B O 1
ATOM 1965 N N . ILE B 1 102 ? -12.744 9.576 33.685 1.00 12.53 101 ILE B N 1
ATOM 1966 C CA . ILE B 1 102 ? -12.977 10.886 34.284 1.00 15.78 101 ILE B CA 1
ATOM 1967 C C . ILE B 1 102 ? -14.107 11.561 33.519 1.00 18.72 101 ILE B C 1
ATOM 1968 O O . ILE B 1 102 ? -15.039 12.089 34.118 1.00 17.61 101 ILE B O 1
ATOM 1973 N N . LEU B 1 103 ? -14.039 11.613 32.174 1.00 13.97 102 LEU B N 1
ATOM 1974 C CA . LEU B 1 103 ? -15.086 12.228 31.360 1.00 16.24 102 LEU B CA 1
ATOM 1975 C C . LEU B 1 103 ? -16.446 11.590 31.633 1.00 17.64 102 LEU B C 1
ATOM 1976 O O . LEU B 1 103 ? -17.460 12.283 31.698 1.00 19.20 102 LEU B O 1
ATOM 1981 N N . ASP B 1 104 ? -16.478 10.272 31.790 1.00 16.29 103 ASP B N 1
ATOM 1982 C CA . ASP B 1 104 ? -17.746 9.613 32.082 1.00 21.62 103 ASP B CA 1
ATOM 1983 C C . ASP B 1 104 ? -18.288 10.160 33.404 1.00 20.36 103 ASP B C 1
ATOM 1984 O O . ASP B 1 104 ? -19.471 10.470 33.529 1.00 22.20 103 ASP B O 1
ATOM 1989 N N . GLY B 1 105 ? -17.407 10.291 34.385 1.00 20.00 104 GLY B N 1
ATOM 1990 C CA . GLY B 1 105 ? -17.82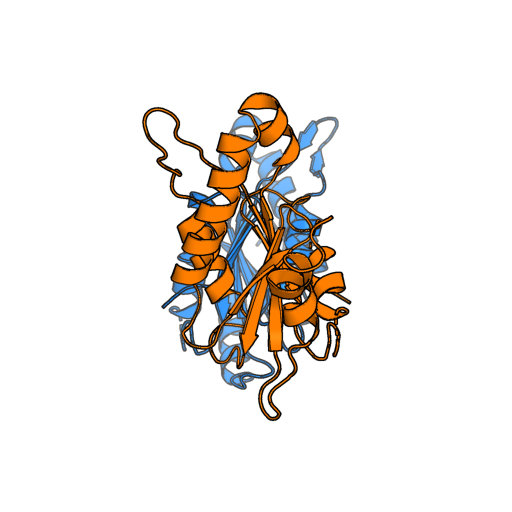5 10.797 35.679 1.00 22.90 104 GLY B CA 1
ATOM 1991 C C . GLY B 1 105 ? -18.293 12.239 35.664 1.00 26.43 104 GLY B C 1
ATOM 1992 O O . GLY B 1 105 ? -19.258 12.585 36.346 1.00 29.76 104 GLY B O 1
ATOM 1993 N N . LEU B 1 106 ? -17.624 13.078 34.878 1.00 20.59 105 LEU B N 1
ATOM 1994 C CA . LEU B 1 106 ? -17.959 14.496 34.809 1.00 20.76 105 LEU B CA 1
ATOM 1995 C C . LEU B 1 106 ? -19.103 14.849 33.860 1.00 24.76 105 LEU B C 1
ATOM 1996 O O . LEU B 1 106 ? -19.489 16.011 33.760 1.00 19.63 105 LEU B O 1
ATOM 2001 N N . ALA B 1 107 ? -19.652 13.846 33.180 1.00 23.84 106 ALA B N 1
ATOM 2002 C CA . ALA B 1 107 ? -20.758 14.065 32.253 1.00 21.59 106 ALA B CA 1
ATOM 2003 C C . ALA B 1 107 ? -22.093 14.052 32.993 1.00 19.79 106 ALA B C 1
ATOM 2004 O O . ALA B 1 107 ? -23.083 14.599 32.507 1.00 17.12 106 ALA B O 1
ATOM 2006 N N . GLN B 1 108 ? -22.123 13.428 34.166 1.00 14.42 107 GLN B N 1
ATOM 2007 C CA . GLN B 1 108 ? -23.358 13.363 34.942 1.00 23.91 107 GLN B CA 1
ATOM 2008 C C . GLN B 1 108 ? -23.592 14.681 35.666 1.00 24.63 107 GLN B C 1
ATOM 2009 O O . GLN B 1 108 ? -22.646 15.361 36.063 1.00 21.10 107 GLN B O 1
ATOM 2015 N N . PRO B 1 109 ? -24.863 15.057 35.855 1.00 21.36 108 PRO B N 1
ATOM 2016 C CA . PRO B 1 109 ? -25.165 16.317 36.540 1.00 18.89 108 PRO B CA 1
ATOM 2017 C C . PRO B 1 109 ? -24.662 16.356 37.973 1.00 21.07 108 PRO B C 1
ATOM 2018 O O . PRO B 1 109 ? -24.604 15.331 38.648 1.00 22.32 108 PRO B O 1
ATOM 2022 N N . PHE B 1 110 ? -24.283 17.547 38.423 1.00 14.63 109 PHE B N 1
ATOM 2023 C CA . PHE B 1 110 ? -23.841 17.753 39.794 1.00 13.87 109 PHE B CA 1
ATOM 2024 C C . PHE B 1 110 ? -25.125 18.132 40.530 1.00 21.40 109 PHE B C 1
ATOM 2025 O O . PHE B 1 110 ? -25.804 19.089 40.147 1.00 22.76 109 PHE B O 1
ATOM 2033 N N . VAL B 1 111 ? -25.467 17.381 41.570 1.00 16.26 110 VAL B N 1
ATOM 2034 C CA . VAL B 1 111 ? -26.693 17.650 42.314 1.00 23.71 110 VAL B CA 1
ATOM 2035 C C . VAL B 1 111 ? -26.403 18.287 43.668 1.00 25.52 110 VAL B C 1
ATOM 2036 O O . VAL B 1 111 ? -26.001 17.610 44.614 1.00 25.75 110 VAL B O 1
ATOM 2040 N N . PHE B 1 112 ? -26.615 19.598 43.743 1.00 22.04 111 PHE B N 1
ATOM 2041 C CA . PHE B 1 112 ? -26.367 20.359 44.962 1.00 26.25 111 PHE B CA 1
ATOM 2042 C C . PHE B 1 112 ? -27.664 20.722 45.673 1.00 31.48 111 PHE B C 1
ATOM 2043 O O . PHE B 1 112 ? -27.664 21.477 46.642 1.00 36.38 111 PHE B O 1
ATOM 2051 N N . GLY B 1 113 ? -28.765 20.160 45.194 1.00 20.90 112 GLY B N 1
ATOM 2052 C CA . GLY B 1 113 ? -30.070 20.452 45.761 1.00 16.14 112 GLY B CA 1
ATOM 2053 C C . GLY B 1 113 ? -30.931 20.890 44.592 1.00 15.31 112 GLY B C 1
ATOM 2054 O O . GLY B 1 113 ? -30.924 20.229 43.552 1.00 18.17 112 GLY B O 1
ATOM 2055 N N . ALA B 1 114 ? -31.649 22.000 44.733 1.00 23.57 113 ALA B N 1
ATOM 2056 C CA . ALA B 1 114 ? -32.498 22.488 43.643 1.00 21.53 113 ALA B CA 1
ATOM 2057 C C . ALA B 1 114 ? -31.638 22.940 42.459 1.00 20.12 113 ALA B C 1
ATOM 2058 O O . ALA B 1 114 ? -32.103 22.971 41.318 1.00 23.90 113 ALA B O 1
ATOM 2060 N N . GLN B 1 115 ? -30.387 23.294 42.734 1.00 16.11 114 GLN B N 1
ATOM 2061 C CA . GLN B 1 115 ? -29.471 23.718 41.681 1.00 18.27 114 GLN B CA 1
ATOM 2062 C C . GLN B 1 115 ? -28.671 22.528 41.170 1.00 18.05 114 GLN B C 1
ATOM 2063 O O . GLN B 1 115 ? -27.890 21.928 41.909 1.00 21.74 114 GLN B O 1
ATOM 2069 N N . GLN B 1 116 ? -28.878 22.177 39.910 1.00 21.11 115 GLN B N 1
ATOM 2070 C CA . GLN B 1 116 ? -28.141 21.070 39.313 1.00 20.24 115 GLN B CA 1
ATOM 2071 C C . GLN B 1 116 ? -27.331 21.648 38.158 1.00 20.58 115 GLN B C 1
ATOM 2072 O O . GLN B 1 116 ? -27.838 22.449 37.373 1.00 21.38 115 GLN B O 1
ATOM 2078 N N . ILE B 1 117 ? -26.064 21.251 38.082 1.00 19.06 116 ILE B N 1
ATOM 2079 C CA . ILE B 1 117 ? -25.140 21.759 37.072 1.00 16.86 116 ILE B CA 1
ATOM 2080 C C . ILE B 1 117 ? -24.531 20.672 36.189 1.00 16.40 116 ILE B C 1
ATOM 2081 O O . ILE B 1 117 ? -24.139 19.611 36.673 1.00 19.76 116 ILE B O 1
ATOM 2086 N N . VAL B 1 118 ? -24.446 20.954 34.894 1.00 20.36 117 VAL B N 1
ATOM 2087 C CA . VAL B 1 118 ? -23.804 20.045 33.952 1.00 17.76 117 VAL B CA 1
ATOM 2088 C C . VAL B 1 118 ? -22.638 20.867 33.419 1.00 18.81 117 VAL B C 1
ATOM 2089 O O . VAL B 1 118 ? -22.828 21.995 32.969 1.00 21.19 117 VAL B O 1
ATOM 2093 N N . ILE B 1 119 ? -21.431 20.322 33.499 1.00 15.25 118 ILE B N 1
ATOM 2094 C CA . ILE B 1 119 ? -20.264 21.043 33.010 1.00 18.20 118 ILE B CA 1
ATOM 2095 C C . ILE B 1 119 ? -19.695 20.354 31.779 1.00 15.79 118 ILE B C 1
ATOM 2096 O O . ILE B 1 119 ? -19.976 19.184 31.525 1.00 17.38 118 ILE B O 1
ATOM 2101 N N A SER B 1 120 ? -18.918 21.100 31.004 0.50 13.03 119 SER B N 1
ATOM 2102 N N B SER B 1 120 ? -18.975 21.112 31.000 0.50 13.04 119 SER B N 1
ATOM 2103 C CA A SER B 1 120 ? -18.244 20.547 29.843 0.00 6.24 119 SER B CA 1
ATOM 2104 C CA B SER B 1 120 ? -18.206 20.638 29.874 0.50 6.24 119 SER B CA 1
ATOM 2105 C C A SER B 1 120 ? -16.776 20.716 30.227 0.50 14.67 119 SER B C 1
ATOM 2106 C C B SER B 1 120 ? -16.749 20.706 30.292 0.50 14.67 119 SER B C 1
ATOM 2107 O O A SER B 1 120 ? -16.400 21.731 30.817 0.50 19.28 119 SER B O 1
ATOM 2108 O O B SER B 1 120 ? -16.388 21.648 30.914 0.50 19.27 119 SER B O 1
ATOM 2113 N N . VAL B 1 121 ? -15.950 19.716 29.936 1.00 12.61 120 VAL B N 1
ATOM 2114 C CA . VAL B 1 121 ? -14.544 19.801 30.301 1.00 20.50 120 VAL B CA 1
ATOM 2115 C C . VAL B 1 121 ? -13.620 19.502 29.135 1.00 17.03 120 VAL B C 1
ATOM 2116 O O . VAL B 1 121 ? -14.032 18.939 28.127 1.00 19.54 120 VAL B O 1
ATOM 2120 N N . SER B 1 122 ? -12.361 19.895 29.301 1.00 13.26 121 SER B N 1
ATOM 2121 C CA . SER B 1 122 ? -11.320 19.679 28.311 1.00 17.69 121 SER B CA 1
ATOM 2122 C C . SER B 1 122 ? -10.144 19.111 29.092 1.00 15.50 121 SER B C 1
ATOM 2123 O O . SER B 1 122 ? -9.825 19.614 30.172 1.00 14.47 121 SER B O 1
ATOM 2126 N N . ILE B 1 123 ? -9.484 18.167 28.558 1.00 12.95 122 ILE B N 1
ATOM 2127 C CA . ILE B 1 123 ? -8.350 17.546 29.231 1.00 14.15 122 ILE B CA 1
ATOM 2128 C C . ILE B 1 123 ? -7.105 17.477 28.352 1.00 18.27 122 ILE B C 1
ATOM 2129 O O . ILE B 1 123 ? -7.162 17.051 27.200 1.00 18.20 122 ILE B O 1
ATOM 2134 N N . GLY B 1 124 ? -5.994 17.804 28.871 1.00 13.84 123 GLY B N 1
ATOM 2135 C CA . GLY B 1 124 ? -4.752 17.737 28.126 1.00 8.74 123 GLY B CA 1
ATOM 2136 C C . GLY B 1 124 ? -3.959 16.594 28.728 1.00 15.41 123 GLY B C 1
ATOM 2137 O O . GLY B 1 124 ? -4.034 16.376 29.935 1.00 13.84 123 GLY B O 1
ATOM 2138 N N . ILE B 1 125 ? -3.223 15.850 27.905 1.00 14.52 124 ILE B N 1
ATOM 2139 C CA . ILE B 1 125 ? -2.425 14.745 28.414 1.00 11.00 124 ILE B CA 1
ATOM 2140 C C . ILE B 1 125 ? -0.979 14.883 27.956 1.00 17.12 124 ILE B C 1
ATOM 2141 O O . ILE B 1 125 ? -0.713 15.051 26.764 1.00 15.22 124 ILE B O 1
ATOM 2146 N N . ALA B 1 126 ? -0.053 14.822 28.908 1.00 16.13 125 ALA B N 1
ATOM 2147 C CA . ALA B 1 126 ? 1.372 14.929 28.600 1.00 15.08 125 ALA B CA 1
ATOM 2148 C C . ALA B 1 126 ? 2.063 13.666 29.089 1.00 19.45 125 ALA B C 1
ATOM 2149 O O . ALA B 1 126 ? 1.866 13.243 30.227 1.00 20.38 125 ALA B O 1
ATOM 2151 N N . VAL B 1 127 ? 2.865 13.064 28.221 1.00 17.99 126 VAL B N 1
ATOM 2152 C CA . VAL B 1 127 ? 3.566 11.831 28.558 1.00 25.16 126 VAL B CA 1
ATOM 2153 C C . VAL B 1 127 ? 5.078 12.032 28.653 1.00 19.44 126 VAL B C 1
ATOM 2154 O O . VAL B 1 127 ? 5.690 12.594 27.741 1.00 20.31 126 VAL B O 1
ATOM 2158 N N . SER B 1 128 ? 5.640 11.624 29.761 0.50 7.33 127 SER B N 1
ATOM 2159 C CA A SER B 1 128 ? 7.115 11.690 29.927 0.00 10.29 127 SER B CA 1
ATOM 2160 C CA B SER B 1 128 ? 7.061 11.555 29.976 0.50 10.27 127 SER B CA 1
ATOM 2161 C C . SER B 1 128 ? 7.788 10.430 29.234 0.50 15.94 127 SER B C 1
ATOM 2162 O O . SER B 1 128 ? 7.224 9.376 29.116 0.50 17.05 127 SER B O 1
ATOM 2167 N N . PRO B 1 129 ? 9.024 10.622 28.822 1.00 32.48 128 PRO B N 1
ATOM 2168 C CA . PRO B 1 129 ? 9.797 11.867 28.859 1.00 36.65 128 PRO B CA 1
ATOM 2169 C C . PRO B 1 129 ? 9.643 12.740 27.611 1.00 32.66 128 PRO B C 1
ATOM 2170 O O . PRO B 1 129 ? 10.078 13.890 27.601 1.00 35.58 128 PRO B O 1
ATOM 2174 N N . ALA B 1 130 ? 9.028 12.192 26.565 1.00 35.56 129 ALA B N 1
ATOM 2175 C CA . ALA B 1 130 ? 8.846 12.920 25.308 1.00 38.29 129 ALA B CA 1
ATOM 2176 C C . ALA B 1 130 ? 8.137 14.265 25.452 1.00 32.84 129 ALA B C 1
ATOM 2177 O O . ALA B 1 130 ? 8.418 15.204 24.706 1.00 29.85 129 ALA B O 1
ATOM 2179 N N . ASP B 1 131 ? 7.216 14.354 26.4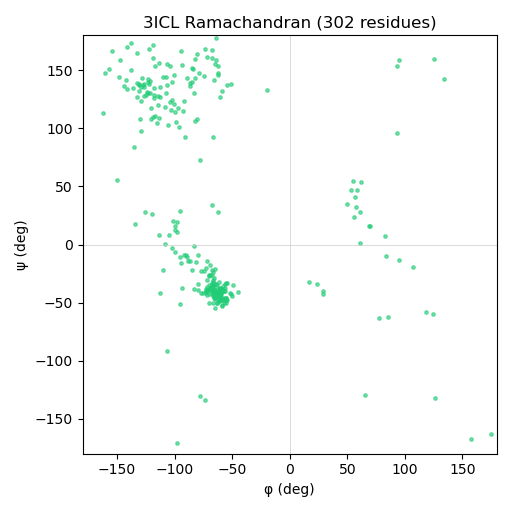05 1.00 26.83 130 ASP B N 1
ATOM 2180 C CA . ASP B 1 131 ? 6.462 15.583 26.635 1.00 24.13 130 ASP B CA 1
ATOM 2181 C C . ASP B 1 131 ? 7.024 16.388 27.800 1.00 28.60 130 ASP B C 1
ATOM 2182 O O . ASP B 1 131 ? 6.385 17.328 28.279 1.00 30.97 130 ASP B O 1
ATOM 2187 N N . GLY B 1 132 ? 8.221 16.014 28.251 1.00 26.00 131 GLY B N 1
ATOM 2188 C CA . GLY B 1 132 ? 8.861 16.717 29.349 1.00 28.25 131 GLY B CA 1
ATOM 2189 C C . GLY B 1 132 ? 9.254 15.787 30.481 1.00 28.21 131 GLY B C 1
ATOM 2190 O O . GLY B 1 132 ? 8.719 14.684 30.596 1.00 29.81 131 GLY B O 1
ATOM 2191 N N . GLU B 1 133 ? 10.188 16.230 31.321 1.00 27.56 132 GLU B N 1
ATOM 2192 C CA . GLU B 1 133 ? 10.635 15.422 32.452 1.00 25.58 132 GLU B CA 1
ATOM 2193 C C . GLU B 1 133 ? 10.245 16.012 33.811 1.00 28.85 132 GLU B C 1
ATOM 2194 O O . GLU B 1 133 ? 9.838 15.275 34.709 1.00 28.10 132 GLU B O 1
ATOM 2200 N N . THR B 1 134 ? 10.369 17.325 33.984 1.00 24.29 133 THR B N 1
ATOM 2201 C CA . THR B 1 134 ? 9.973 17.906 35.264 1.00 24.33 133 THR B CA 1
ATOM 2202 C C . THR B 1 134 ? 8.450 17.910 35.309 1.00 25.18 133 THR B C 1
ATOM 2203 O O . THR B 1 134 ? 7.795 17.932 34.269 1.00 21.79 133 THR B O 1
ATOM 2215 N N . GLU B 1 136 ? 6.592 20.288 36.207 1.00 14.41 135 GLU B N 1
ATOM 2216 C CA . GLU B 1 136 ? 6.150 21.565 35.664 1.00 13.15 135 GLU B CA 1
ATOM 2217 C C . GLU B 1 136 ? 6.102 21.553 34.145 1.00 17.86 135 GLU B C 1
ATOM 2218 O O . GLU B 1 136 ? 5.176 22.100 33.550 1.00 17.01 135 GLU B O 1
ATOM 2224 N N . GLN B 1 137 ? 7.092 20.931 33.511 1.00 17.38 136 GLN B N 1
ATOM 2225 C CA . GLN B 1 137 ? 7.118 20.882 32.053 1.00 19.59 136 GLN B CA 1
ATOM 2226 C C . GLN B 1 137 ? 5.939 20.074 31.521 1.00 20.66 136 GLN B C 1
ATOM 2227 O O . GLN B 1 137 ? 5.287 20.480 30.560 1.00 18.81 136 GLN B O 1
ATOM 2233 N N . LEU B 1 138 ? 5.727 19.011 32.056 1.00 19.55 137 LEU B N 1
ATOM 2234 C CA . LEU B 1 138 ? 4.588 18.165 31.708 1.00 22.03 137 LEU B CA 1
ATOM 2235 C C . LEU B 1 138 ? 3.288 18.934 31.958 1.00 20.87 137 LEU B C 1
ATOM 2236 O O . LEU B 1 138 ? 2.361 18.886 31.151 1.00 18.95 137 LEU B O 1
ATOM 2241 N N . LEU B 1 139 ? 3.136 19.538 33.056 1.00 15.86 138 LEU B N 1
ATOM 2242 C CA . LEU B 1 139 ? 1.939 20.319 33.344 1.00 20.69 138 LEU B CA 1
ATOM 2243 C C . LEU B 1 139 ? 1.727 21.368 32.251 1.00 22.19 138 LEU B C 1
ATOM 2244 O O . LEU B 1 139 ? 0.606 21.540 31.749 1.00 18.98 138 LEU B O 1
ATOM 2249 N N . ARG B 1 140 ? 2.803 22.068 31.888 1.00 19.81 139 ARG B N 1
ATOM 2250 C CA . ARG B 1 140 ? 2.746 23.097 30.844 1.00 20.37 139 ARG B CA 1
ATOM 2251 C C . ARG B 1 140 ? 2.302 22.518 29.495 1.00 18.92 139 ARG B C 1
ATOM 2252 O O . ARG B 1 140 ? 1.443 23.081 28.808 1.00 16.00 139 ARG B O 1
ATOM 2260 N N . ASN B 1 141 ? 2.915 21.404 29.108 1.00 13.50 140 ASN B N 1
ATOM 2261 C CA . ASN B 1 141 ? 2.591 20.763 27.843 1.00 16.66 140 ASN B CA 1
ATOM 2262 C C . ASN B 1 141 ? 1.177 20.203 27.849 1.00 17.03 140 ASN B C 1
ATOM 2263 O O . ASN B 1 141 ? 0.480 20.263 26.830 1.00 18.63 140 ASN B O 1
ATOM 2268 N N . ALA B 1 142 ? 0.741 19.670 28.986 1.00 22.69 141 ALA B N 1
ATOM 2269 C CA . ALA B 1 142 ? -0.624 19.154 29.074 1.00 18.57 141 ALA B CA 1
ATOM 2270 C C . ALA B 1 142 ? -1.590 20.328 28.961 1.00 18.87 141 ALA B C 1
ATOM 2271 O O . ALA B 1 142 ? -2.664 20.198 28.380 1.00 16.97 141 ALA B O 1
ATOM 2273 N N . ASP B 1 143 ? -1.204 21.478 29.515 1.00 18.75 142 ASP B N 1
ATOM 2274 C CA . ASP B 1 143 ? -2.056 22.666 29.459 1.00 18.14 142 ASP B CA 1
ATOM 2275 C C . ASP B 1 143 ? -2.229 23.080 27.999 1.00 18.41 142 ASP B C 1
ATOM 2276 O O . ASP B 1 143 ? -3.323 23.441 27.569 1.00 16.38 142 ASP B O 1
ATOM 2281 N N . THR B 1 144 ? -1.149 23.015 27.231 1.00 15.92 143 THR B N 1
ATOM 2282 C CA . THR B 1 144 ? -1.204 23.359 25.814 1.00 22.39 143 THR B CA 1
ATOM 2283 C C . THR B 1 144 ? -2.149 22.415 25.061 1.00 18.16 143 THR B C 1
ATOM 2284 O O . THR B 1 144 ? -2.910 22.850 24.195 1.00 19.13 143 THR B O 1
ATOM 2288 N N . ALA B 1 145 ? -2.093 21.125 25.383 1.00 16.51 144 ALA B N 1
ATOM 2289 C CA . ALA B 1 145 ? -2.957 20.145 24.730 1.00 14.43 144 ALA B CA 1
ATOM 2290 C C . ALA B 1 145 ? -4.435 20.363 25.098 1.00 10.41 144 ALA B C 1
ATOM 2291 O O . ALA B 1 145 ? -5.327 20.199 24.266 1.00 13.47 144 ALA B O 1
ATOM 2306 N N . TYR B 1 147 ? -6.016 23.132 25.682 1.00 13.38 146 TYR B N 1
ATOM 2307 C CA . TYR B 1 147 ? -6.564 24.219 24.888 1.00 24.26 146 TYR B CA 1
ATOM 2308 C C . TYR B 1 147 ? -6.867 23.747 23.473 1.00 20.05 146 TYR B C 1
ATOM 2309 O O . TYR B 1 147 ? -7.834 24.190 22.862 1.00 15.92 146 TYR B O 1
ATOM 2318 N N . HIS B 1 148 ? -6.063 22.830 22.950 1.00 20.46 147 HIS B N 1
ATOM 2319 C CA . HIS B 1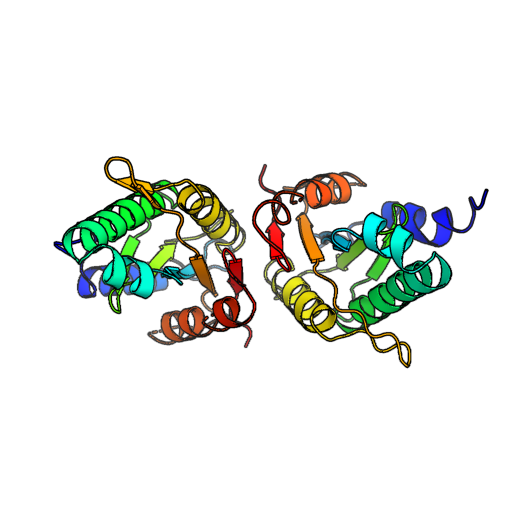 148 ? -6.336 22.322 21.612 1.00 24.53 147 HIS B CA 1
ATOM 2320 C C . HIS B 1 148 ? -7.604 21.484 21.675 1.00 22.98 147 HIS B C 1
ATOM 2321 O O . HIS B 1 148 ? -8.434 21.529 20.762 1.00 20.80 147 HIS B O 1
ATOM 2328 N N . ALA B 1 149 ? -7.762 20.729 22.762 1.00 17.31 148 ALA B N 1
ATOM 2329 C CA . ALA B 1 149 ? -8.949 19.892 22.934 1.00 12.94 148 ALA B CA 1
ATOM 2330 C C . ALA B 1 149 ? -10.187 20.780 23.023 1.00 19.48 148 ALA B C 1
ATOM 2331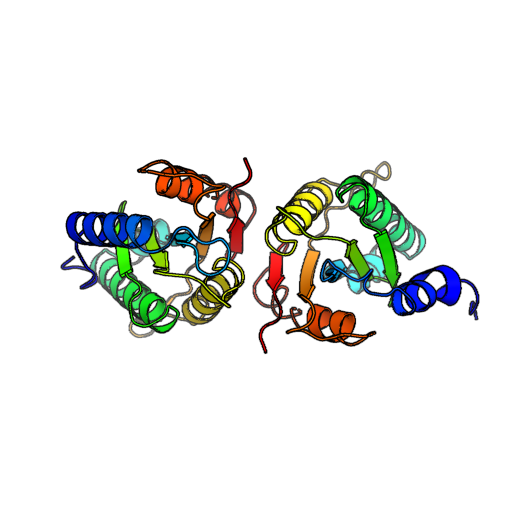 O O . ALA B 1 149 ? -11.219 20.506 22.404 1.00 19.57 148 ALA B O 1
ATOM 2333 N N . LYS B 1 150 ? -10.065 21.854 23.792 1.00 16.90 149 LYS B N 1
ATOM 2334 C CA . LYS B 1 150 ? -11.151 22.806 23.996 1.00 17.76 149 LYS B CA 1
ATOM 2335 C C . LYS B 1 150 ? -11.531 23.523 22.693 1.00 21.62 149 LYS B C 1
ATOM 2336 O O . LYS B 1 150 ? -12.700 23.810 22.459 1.00 21.62 149 LYS B O 1
ATOM 2342 N N . SER B 1 151 ? -10.545 23.769 21.844 0.50 14.48 150 SER B N 1
ATOM 2343 C CA A SER B 1 151 ? -10.854 24.492 20.590 0.00 17.49 150 SER B CA 1
ATOM 2344 C CA B SER B 1 151 ? -10.732 24.365 20.542 0.50 17.49 150 SER B CA 1
ATOM 2345 C C . SER B 1 151 ? -11.543 23.516 19.642 0.50 18.09 150 SER B C 1
ATOM 2346 O O . SER B 1 151 ? -12.259 23.957 18.817 0.50 18.21 150 SER B O 1
ATOM 2351 N N . ARG B 1 152 ? -11.343 22.244 19.820 1.00 25.54 151 ARG B N 1
ATOM 2352 C CA . ARG B 1 152 ? -11.939 21.220 18.969 1.00 26.89 151 ARG B CA 1
ATOM 2353 C C . ARG B 1 152 ? -13.391 20.954 19.345 1.00 30.74 151 ARG B C 1
ATOM 2354 O O . ARG B 1 152 ? -14.247 20.758 18.481 1.00 27.08 151 ARG B O 1
ATOM 2362 N N . GLY B 1 153 ? -13.661 20.955 20.644 1.00 25.87 152 GLY B N 1
ATOM 2363 C CA . GLY B 1 153 ? -15.010 20.720 21.121 1.00 22.22 152 GLY B CA 1
ATOM 2364 C C . GLY B 1 153 ? -15.041 20.645 22.632 1.00 20.90 152 GLY B C 1
ATOM 2365 O O . GLY B 1 153 ? -14.104 21.082 23.303 1.00 22.80 152 GLY B O 1
ATOM 2366 N N . LYS B 1 154 ? -16.118 20.094 23.176 1.00 24.25 153 LYS B N 1
ATOM 2367 C CA . LYS B 1 154 ? -16.239 19.969 24.620 1.00 23.42 153 LYS B CA 1
ATOM 2368 C C . LYS B 1 154 ? -16.220 18.504 25.027 1.00 20.01 153 LYS B C 1
ATOM 2369 O O . LYS B 1 154 ? -16.537 17.624 24.231 1.00 20.52 153 LYS B O 1
ATOM 2375 N N . ASN B 1 155 ? -15.830 18.258 26.273 1.00 18.71 154 ASN B N 1
ATOM 2376 C CA . ASN B 1 155 ? -15.745 16.912 26.825 1.00 20.75 154 ASN B CA 1
ATOM 2377 C C . ASN B 1 155 ? -14.797 16.022 26.036 1.00 21.45 154 ASN B C 1
ATOM 2378 O O . ASN B 1 155 ? -15.107 14.874 25.737 1.00 18.13 154 ASN B O 1
ATOM 2383 N N . ASN B 1 156 ? -13.639 16.557 25.751 1.00 23.74 155 ASN B N 1
ATOM 2384 C CA . ASN B 1 156 ? -12.615 15.927 24.961 1.00 23.17 155 ASN B CA 1
ATOM 2385 C C . ASN B 1 156 ? -11.292 15.784 25.706 1.00 17.40 155 ASN B C 1
ATOM 2386 O O . ASN B 1 156 ? -11.105 16.392 26.683 1.00 21.83 155 ASN B O 1
ATOM 2391 N N . TYR B 1 157 ? -10.371 15.015 25.177 1.00 12.25 156 TYR B N 1
ATOM 2392 C CA . TYR B 1 157 ? -9.042 14.961 25.747 1.00 13.28 156 TYR B CA 1
ATOM 2393 C C . TYR B 1 157 ? -8.105 14.963 24.552 1.00 16.05 156 TYR B C 1
ATOM 2394 O O . TYR B 1 157 ? -8.462 14.508 23.464 1.00 18.59 156 TYR B O 1
ATOM 2403 N N . GLN B 1 158 ? -6.916 15.511 24.756 1.00 10.39 157 GLN B N 1
ATOM 2404 C CA . GLN B 1 158 ? -5.939 15.646 23.692 1.00 17.04 157 GLN B CA 1
ATOM 2405 C C . GLN B 1 158 ? -4.538 15.380 24.222 1.00 16.00 157 GLN B C 1
ATOM 2406 O O . GLN B 1 158 ? -4.180 15.889 25.282 1.00 13.70 157 GLN B O 1
ATOM 2412 N N . PHE B 1 159 ? -3.756 14.583 23.493 1.00 14.71 158 PHE B N 1
ATOM 2413 C CA . PHE B 1 159 ? -2.376 14.311 23.893 1.00 15.23 158 PHE B CA 1
ATOM 2414 C C . PHE B 1 159 ? -1.502 15.413 23.312 1.00 22.53 158 PHE B C 1
ATOM 2415 O O . PHE B 1 159 ? -1.700 15.828 22.167 1.00 16.27 158 PHE B O 1
ATOM 2423 N N . PHE B 1 160 ? -0.539 15.888 24.096 1.00 16.41 159 PHE B N 1
ATOM 2424 C CA . PHE B 1 160 ? 0.366 16.927 23.621 1.00 14.95 159 PHE B CA 1
ATOM 2425 C C . PHE B 1 160 ? 1.147 16.373 22.437 1.00 26.00 159 PHE B C 1
ATOM 2426 O O . PHE B 1 160 ? 1.456 15.181 22.388 1.00 22.39 159 PHE B O 1
ATOM 2434 N N . SER B 1 161 ? 1.452 17.242 21.478 1.00 34.58 160 SER B N 1
ATOM 2435 C CA . SER B 1 161 ? 2.194 16.845 20.290 1.00 43.65 160 SER B CA 1
ATOM 2436 C C . SER B 1 161 ? 3.364 17.787 20.029 1.00 49.46 160 SER B C 1
ATOM 2437 O O . SER B 1 161 ? 3.168 18.935 19.625 1.00 50.74 160 SER B O 1
ATOM 2440 N N . PRO B 1 162 ? 4.599 17.311 20.260 1.00 48.13 161 PRO B N 1
ATOM 2441 C CA . PRO B 1 162 ? 5.817 18.105 20.051 1.00 55.10 161 PRO B CA 1
ATOM 2442 C C . PRO B 1 162 ? 6.023 18.501 18.588 1.00 57.96 161 PRO B C 1
ATOM 2443 O O . PRO B 1 162 ? 5.501 19.517 18.126 1.00 59.38 161 PRO B O 1
#

Nearest PDB structures (foldseek):
  3icl-assembly2_B  TM=8.638E-01  e=1.762E-27  Methylococcus capsulatus
  5m3c-assembly1_B  TM=9.389E-01  e=2.561E-17  Pseudomonas aeruginosa
  4zmm-assembly1_B  TM=9.050E-01  e=5.637E-12  Pseudomonas aeruginosa PAO1
  7e6g-assembly1_B  TM=8.878E-01  e=9.000E-12  Pseudomonas aeruginosa
  3tvk-assembly1_A  TM=8.822E-01  e=6.256E-11  Escherichia coli K-12